Protein AF-A0A3B9CSD8-F1 (afdb_monomer)

Nearest PDB structures (foldseek):
  7o12-assembly1_E  TM=4.833E-01  e=6.332E-02  Stutzerimonas stutzeri ATCC 14405 = CCUG 16156
  5v4s-assembly1_A  TM=2.900E-01  e=2.366E+00  Leptospira licerasiae serovar Varillal str. VAR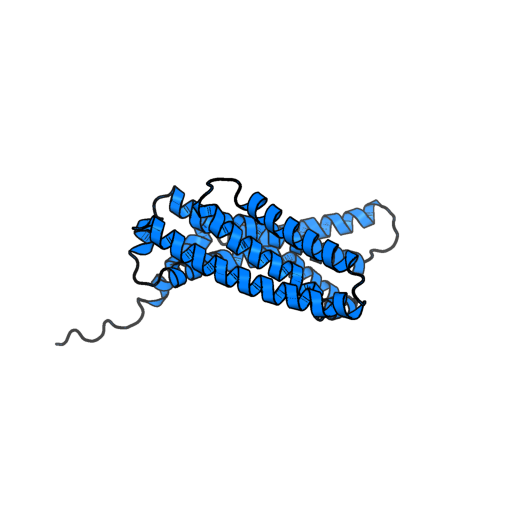 010
  5wie-assembly2_H  TM=1.651E-01  e=2.161E+00  Rattus norvegicus

Foldseek 3Di:
DDPPPPPDDPPPVVLLVLLQCLLCPLQVPDVSLVCLQPVLLCVLLVCQVVVCVVPPPDDDPLLVSLVSLLVVLVVQLLVQLLSSLLVLVLVCVVVVCLLVLVPDPDALLSSSVSSSSSCVSSSVSSNNSNVVSQVVCVVVVVNVVVVVLVVFLQNCLVVLLSLLLSLQLNLVSLVDSDDSNVVSVVVSVVVVVVLVVVCVVVPDDPCCNRPVSSVVSNVVSVVSSVVSSVSSSVSSVVVND

Mean predicted aligned error: 6.86 Å

Structure (mmCIF, N/CA/C/O backbone):
data_AF-A0A3B9CSD8-F1
#
_entry.id   AF-A0A3B9CSD8-F1
#
loop_
_atom_site.group_PDB
_atom_site.id
_atom_site.type_symbol
_atom_site.label_atom_id
_atom_site.label_alt_id
_atom_site.label_comp_id
_atom_site.label_asym_id
_atom_site.label_entity_id
_atom_site.label_seq_id
_atom_site.pdbx_PDB_ins_code
_atom_site.Cartn_x
_atom_site.Cartn_y
_atom_site.Cartn_z
_atom_site.occupancy
_atom_site.B_iso_or_equiv
_atom_site.auth_seq_id
_atom_site.auth_comp_id
_atom_site.auth_asym_id
_atom_site.auth_atom_id
_atom_site.pdbx_PDB_model_num
ATOM 1 N N . LYS A 1 1 ? 4.137 -23.556 52.987 1.00 43.62 1 LYS A N 1
ATOM 2 C CA . LYS A 1 1 ? 4.677 -23.752 51.617 1.00 43.62 1 LYS A CA 1
ATOM 3 C C . LYS A 1 1 ? 4.076 -22.671 50.729 1.00 43.62 1 LYS A C 1
ATOM 5 O O . LYS A 1 1 ? 2.864 -22.641 50.579 1.00 43.62 1 LYS A O 1
ATOM 10 N N . SER A 1 2 ? 4.898 -21.715 50.299 1.00 41.06 2 SER A N 1
ATOM 11 C CA . SER A 1 2 ? 4.481 -20.472 49.643 1.00 41.06 2 SER A CA 1
ATOM 12 C C . SER A 1 2 ? 4.008 -20.689 48.207 1.00 41.06 2 SER A C 1
ATOM 14 O O . SER A 1 2 ? 4.683 -21.358 47.430 1.00 41.06 2 SER A O 1
ATOM 16 N N . VAL A 1 3 ? 2.909 -20.027 47.849 1.00 52.50 3 VAL A N 1
ATOM 17 C CA . VAL A 1 3 ? 2.392 -19.824 46.487 1.00 52.50 3 VAL A CA 1
ATOM 18 C C . VAL A 1 3 ? 3.255 -18.774 45.760 1.00 52.50 3 VAL A C 1
ATOM 20 O O . VAL A 1 3 ? 2.798 -17.698 45.388 1.00 52.50 3 VAL A O 1
ATOM 23 N N . ARG A 1 4 ? 4.554 -19.047 45.625 1.00 50.44 4 ARG A N 1
ATOM 24 C CA . ARG A 1 4 ? 5.464 -18.330 44.722 1.00 50.44 4 ARG A CA 1
ATOM 25 C C . ARG A 1 4 ? 5.835 -19.308 43.610 1.00 50.44 4 ARG A C 1
ATOM 27 O O . ARG A 1 4 ? 6.027 -20.482 43.888 1.00 50.44 4 ARG A O 1
ATOM 34 N N . ASP A 1 5 ? 5.877 -18.801 42.382 1.00 49.34 5 ASP A N 1
ATOM 35 C CA . ASP A 1 5 ? 6.378 -19.475 41.169 1.00 49.34 5 ASP A CA 1
ATOM 36 C C . ASP A 1 5 ? 5.346 -20.141 40.239 1.00 49.34 5 ASP A C 1
ATOM 38 O O . ASP A 1 5 ? 5.599 -21.160 39.606 1.00 49.34 5 ASP A O 1
ATOM 42 N N . ARG A 1 6 ? 4.207 -19.471 40.012 1.00 46.97 6 ARG A N 1
ATOM 43 C CA . ARG A 1 6 ? 3.522 -19.511 38.699 1.00 46.97 6 ARG A CA 1
ATOM 44 C C . ARG A 1 6 ? 3.640 -18.154 38.009 1.00 46.97 6 ARG A C 1
ATOM 46 O O . ARG A 1 6 ? 2.667 -17.424 37.853 1.00 46.97 6 ARG A O 1
ATOM 53 N N . LYS A 1 7 ? 4.866 -17.781 37.645 1.00 48.91 7 LYS A N 1
ATOM 54 C CA . LYS A 1 7 ? 5.168 -16.532 36.928 1.00 48.91 7 LYS A CA 1
ATOM 55 C C . LYS A 1 7 ? 6.089 -16.772 35.733 1.00 48.91 7 LYS A C 1
ATOM 57 O O . LYS A 1 7 ? 6.982 -15.981 35.466 1.00 48.91 7 LYS A O 1
ATOM 62 N N . THR A 1 8 ? 5.877 -17.851 34.987 1.00 51.66 8 THR A N 1
ATOM 63 C CA . THR A 1 8 ? 6.624 -18.092 33.748 1.00 51.66 8 THR A CA 1
ATOM 64 C C . THR A 1 8 ? 5.712 -18.619 32.633 1.00 51.66 8 THR A C 1
ATOM 66 O O . THR A 1 8 ? 5.126 -19.693 32.709 1.00 51.66 8 THR A O 1
ATOM 69 N N . SER A 1 9 ? 5.635 -17.820 31.562 1.00 46.47 9 SER A N 1
ATOM 70 C CA . SER A 1 9 ? 5.298 -18.192 30.173 1.00 46.47 9 SER A CA 1
ATOM 71 C C . SER A 1 9 ? 3.842 -18.258 29.665 1.00 46.47 9 SER A C 1
ATOM 73 O O . SER A 1 9 ? 3.638 -18.657 28.526 1.00 46.47 9 SER A O 1
ATOM 75 N N . GLY A 1 10 ? 2.828 -17.762 30.384 1.00 42.00 10 GLY A N 1
ATOM 76 C CA . GLY A 1 10 ? 1.460 -17.663 29.821 1.00 42.00 10 GLY A CA 1
ATOM 77 C C . GLY A 1 10 ? 1.192 -16.443 28.914 1.00 42.00 10 GLY A C 1
ATOM 78 O O . GLY A 1 10 ? 0.284 -16.461 28.087 1.00 42.00 10 GLY A O 1
ATOM 79 N N . GLY A 1 11 ? 1.972 -15.365 29.054 1.00 51.25 11 GLY A N 1
ATOM 80 C CA . GLY A 1 11 ? 1.615 -14.051 28.492 1.00 51.25 11 GLY A CA 1
ATOM 81 C C . GLY A 1 11 ? 1.875 -13.870 26.993 1.00 51.25 11 GLY A C 1
ATOM 82 O O . GLY A 1 11 ? 1.187 -13.091 26.340 1.00 51.25 11 GLY A O 1
ATOM 83 N N . ARG A 1 12 ? 2.841 -14.592 26.417 1.00 52.09 12 ARG A N 1
ATOM 84 C CA . ARG A 1 12 ? 3.338 -14.295 25.061 1.00 52.09 12 ARG A CA 1
ATOM 85 C C . ARG A 1 12 ? 2.384 -14.768 23.956 1.00 52.09 12 ARG A C 1
ATOM 87 O O . ARG A 1 12 ? 2.230 -14.088 22.949 1.00 52.09 12 ARG A O 1
ATOM 94 N N . VAL A 1 13 ? 1.693 -15.888 24.183 1.00 54.47 13 VAL A N 1
ATOM 95 C CA . VAL A 1 13 ? 0.727 -16.463 23.227 1.00 54.47 13 VAL A CA 1
ATOM 96 C C . VAL A 1 13 ? -0.568 -15.642 23.184 1.00 54.47 13 VAL A C 1
ATOM 98 O O . VAL A 1 13 ? -1.116 -15.410 22.111 1.00 54.47 13 VAL A O 1
ATOM 101 N N . HIS A 1 14 ? -1.027 -15.121 24.328 1.00 59.06 14 HIS A N 1
ATOM 102 C CA . HIS A 1 14 ? -2.242 -14.297 24.387 1.00 59.06 14 HIS A CA 1
ATOM 103 C C . HIS A 1 14 ? -2.049 -12.896 23.789 1.00 59.06 14 HIS A C 1
ATOM 105 O O . HIS A 1 14 ? -2.978 -12.352 23.198 1.00 59.06 14 HIS A O 1
ATOM 111 N N . GLN A 1 15 ? -0.843 -12.323 23.866 1.00 67.19 15 GLN A N 1
ATOM 112 C CA . GLN A 1 15 ? -0.559 -10.999 23.294 1.00 67.19 15 GLN A CA 1
ATOM 113 C C . GLN A 1 15 ? -0.683 -10.952 21.764 1.00 67.19 15 GLN A C 1
ATOM 115 O O . GLN A 1 15 ? -0.997 -9.897 21.214 1.00 67.19 15 GLN A O 1
ATOM 120 N N . GLN A 1 16 ? -0.470 -12.083 21.085 1.00 80.38 16 GLN A N 1
ATOM 121 C CA . GLN A 1 16 ? -0.574 -12.200 19.627 1.00 80.38 16 GLN A CA 1
ATOM 122 C C . GLN A 1 16 ? -1.895 -12.819 19.158 1.00 80.38 16 GLN A C 1
ATOM 124 O O . GLN A 1 16 ? -2.135 -12.888 17.953 1.00 80.38 16 GLN A O 1
ATOM 129 N N . ALA A 1 17 ? -2.777 -13.225 20.078 1.00 85.50 17 ALA A N 1
ATOM 130 C CA . ALA A 1 17 ? -4.042 -13.872 19.737 1.00 85.50 17 ALA A CA 1
ATOM 131 C C . ALA A 1 17 ? -4.908 -13.000 18.812 1.00 85.50 17 ALA A C 1
ATOM 133 O O . ALA A 1 17 ? -5.503 -13.508 17.865 1.00 85.50 17 ALA A O 1
ATOM 134 N N . LEU A 1 18 ? -4.912 -11.678 19.024 1.00 87.31 18 LEU A N 1
ATOM 135 C CA . LEU A 1 18 ? -5.646 -10.733 18.178 1.00 87.31 18 LEU A CA 1
ATOM 136 C C . LEU A 1 18 ? -5.069 -10.641 16.757 1.00 87.31 18 LEU A C 1
ATOM 138 O O . LEU A 1 18 ? -5.817 -10.680 15.778 1.00 87.31 18 LEU A O 1
ATOM 142 N N . ALA A 1 19 ? -3.742 -10.569 16.632 1.00 89.44 19 ALA A N 1
ATOM 143 C CA . ALA A 1 19 ? -3.072 -10.556 15.333 1.00 89.44 19 ALA A CA 1
ATOM 144 C C . ALA A 1 19 ? -3.331 -11.868 14.577 1.00 89.44 19 ALA A C 1
ATOM 146 O O . ALA A 1 19 ? -3.672 -11.850 13.396 1.00 89.44 19 ALA A O 1
ATOM 147 N N . TRP A 1 20 ? -3.262 -13.005 15.277 1.00 89.56 20 TRP A N 1
ATOM 148 C CA . TRP A 1 20 ? -3.546 -14.319 14.704 1.00 89.56 20 TRP A CA 1
ATOM 149 C C . TRP A 1 20 ? -5.015 -14.486 14.292 1.00 89.56 20 TRP A C 1
ATOM 151 O O . TRP A 1 20 ? -5.286 -14.994 13.204 1.00 89.56 20 TRP A O 1
ATOM 161 N N . LYS A 1 21 ? -5.970 -14.007 15.108 1.00 90.81 21 LYS A N 1
ATOM 162 C CA . LYS A 1 21 ? -7.401 -13.958 14.754 1.00 90.81 21 LYS A CA 1
ATOM 163 C C . LYS A 1 21 ? -7.587 -13.193 13.449 1.00 90.81 21 LYS A C 1
ATOM 165 O O . LYS A 1 21 ? -8.189 -13.725 12.518 1.00 90.81 21 LYS A O 1
ATOM 170 N N . THR A 1 22 ? -7.037 -11.980 13.388 1.00 89.88 22 THR A N 1
ATOM 171 C CA . THR A 1 22 ? -7.136 -11.090 12.224 1.00 89.88 22 THR A CA 1
ATOM 172 C C . THR A 1 22 ? -6.538 -11.754 10.985 1.00 89.88 22 THR A C 1
ATOM 174 O O . THR A 1 22 ? -7.167 -11.781 9.929 1.00 89.88 22 THR A O 1
ATOM 177 N N . TYR A 1 23 ? -5.362 -12.366 11.123 1.00 90.75 23 TYR A N 1
ATOM 178 C CA . TYR A 1 23 ? -4.720 -13.117 10.053 1.00 90.75 23 TYR A CA 1
ATOM 179 C C . TYR A 1 23 ? -5.627 -14.243 9.530 1.00 90.75 23 TYR A C 1
ATOM 181 O O . TYR A 1 23 ? -5.948 -14.278 8.344 1.00 90.75 23 TYR A O 1
ATOM 189 N N . GLN A 1 24 ? -6.121 -15.127 10.395 1.00 91.12 24 GLN A N 1
ATOM 190 C CA . GLN A 1 24 ? -6.940 -16.261 9.958 1.00 91.12 24 GLN A CA 1
ATOM 191 C C . GLN A 1 24 ? -8.294 -15.823 9.366 1.00 91.12 24 GLN A C 1
ATOM 193 O O . GLN A 1 24 ? -8.668 -16.293 8.294 1.00 91.12 24 GLN A O 1
ATOM 198 N N . HIS A 1 25 ? -8.999 -14.882 10.004 1.00 86.94 25 HIS A N 1
ATOM 199 C CA . HIS A 1 25 ? -10.379 -14.527 9.640 1.00 86.94 25 HIS A CA 1
ATOM 200 C C . HIS A 1 25 ? -10.474 -13.478 8.527 1.00 86.94 25 HIS A C 1
ATOM 202 O O . HIS A 1 25 ? -11.345 -13.570 7.664 1.00 86.94 25 HIS A O 1
ATOM 208 N N . ILE A 1 26 ? -9.588 -12.476 8.517 1.00 87.12 26 ILE A N 1
ATOM 209 C CA . ILE A 1 26 ? -9.641 -11.405 7.510 1.00 87.12 26 ILE A CA 1
ATOM 210 C C . ILE A 1 26 ? -8.830 -11.787 6.274 1.00 87.12 26 ILE A C 1
ATOM 212 O O . ILE A 1 26 ? -9.275 -11.548 5.146 1.00 87.12 26 ILE A O 1
ATOM 216 N N . THR A 1 27 ? -7.650 -12.386 6.463 1.00 87.81 27 THR A N 1
ATOM 217 C CA . THR A 1 27 ? -6.747 -12.681 5.340 1.00 87.81 27 THR A CA 1
ATOM 218 C C . THR A 1 27 ? -6.969 -14.058 4.710 1.00 87.81 27 THR A C 1
ATOM 220 O O . THR A 1 27 ? -6.656 -14.230 3.529 1.00 87.81 27 THR A O 1
ATOM 223 N N . GLY A 1 28 ? -7.571 -14.995 5.454 1.00 86.50 28 GLY A N 1
ATOM 224 C CA . GLY A 1 28 ? -7.831 -16.373 5.024 1.00 86.50 28 GLY A CA 1
ATOM 225 C C . GLY A 1 28 ? -6.747 -17.379 5.437 1.00 86.50 28 GLY A C 1
ATOM 226 O O . GLY A 1 28 ? -6.786 -18.532 5.012 1.00 86.50 28 GLY A O 1
ATOM 227 N N . GLY A 1 29 ? -5.768 -16.970 6.247 1.00 90.62 29 GLY A N 1
ATOM 228 C CA . GLY A 1 29 ? -4.732 -17.865 6.762 1.00 90.62 29 GLY A CA 1
ATOM 229 C C . GLY A 1 29 ? -3.666 -18.266 5.735 1.00 90.62 29 GLY A C 1
ATOM 230 O O . GLY A 1 29 ? -3.447 -17.599 4.724 1.00 90.62 29 GLY A O 1
ATOM 231 N N . THR A 1 30 ? -2.970 -19.373 6.010 1.00 91.19 30 THR A N 1
ATOM 232 C CA . THR A 1 30 ? -1.752 -19.792 5.286 1.00 91.19 30 THR A CA 1
ATOM 233 C C . THR A 1 30 ? -2.000 -20.232 3.847 1.00 91.19 30 THR A C 1
ATOM 235 O O . THR A 1 30 ? -1.169 -19.961 2.984 1.00 91.19 30 THR A O 1
ATOM 238 N N . ILE A 1 31 ? -3.140 -20.866 3.560 1.00 92.00 31 ILE A N 1
ATOM 239 C CA . ILE A 1 31 ? -3.482 -21.304 2.197 1.00 92.00 31 ILE A CA 1
ATOM 240 C C . ILE A 1 31 ? -3.659 -20.083 1.290 1.00 92.00 31 ILE A C 1
ATOM 242 O O . ILE A 1 31 ? -3.035 -19.988 0.234 1.00 92.00 31 ILE A O 1
ATOM 246 N N . TRP A 1 32 ? -4.454 -19.104 1.731 1.00 90.88 32 TRP A N 1
ATOM 247 C CA . TRP A 1 32 ? -4.659 -17.861 0.989 1.00 90.88 32 TRP A CA 1
ATOM 248 C C . TRP A 1 32 ? -3.387 -17.024 0.884 1.00 90.88 32 TRP A C 1
ATOM 250 O O . TRP A 1 32 ? -3.183 -16.368 -0.137 1.00 90.88 32 TRP A O 1
ATOM 260 N N . LEU A 1 33 ? -2.519 -17.068 1.897 1.00 92.31 33 LEU A N 1
ATOM 261 C CA . LEU A 1 33 ? -1.190 -16.468 1.824 1.00 92.31 33 LEU A CA 1
ATOM 262 C C . LEU A 1 33 ? -0.373 -17.079 0.674 1.00 92.31 33 LEU A C 1
ATOM 264 O O . LEU A 1 33 ? 0.128 -16.337 -0.166 1.00 92.31 33 LEU A O 1
ATOM 268 N N . GLY A 1 34 ? -0.298 -18.412 0.592 1.00 91.94 34 GLY A N 1
ATOM 269 C CA . GLY A 1 34 ? 0.414 -19.112 -0.483 1.00 91.94 34 GLY A CA 1
ATOM 270 C C . GLY A 1 34 ? -0.136 -18.776 -1.870 1.00 91.94 34 GLY A C 1
ATOM 271 O O . GLY A 1 34 ? 0.628 -18.443 -2.773 1.00 91.94 34 GLY A O 1
ATOM 272 N N . ILE A 1 35 ? -1.465 -18.755 -2.020 1.00 93.06 35 ILE A N 1
ATOM 273 C CA . ILE A 1 35 ? -2.126 -18.361 -3.274 1.00 93.06 35 ILE A CA 1
ATOM 274 C C . ILE A 1 35 ? -1.715 -16.941 -3.690 1.00 93.06 35 ILE A C 1
ATOM 276 O O . ILE A 1 35 ? -1.381 -16.721 -4.850 1.00 93.06 35 ILE A O 1
ATOM 280 N N . ARG A 1 36 ? -1.691 -15.979 -2.759 1.00 92.31 36 ARG A N 1
ATOM 281 C CA . ARG A 1 36 ? -1.308 -14.581 -3.042 1.00 92.31 36 ARG A CA 1
ATOM 282 C C . ARG A 1 36 ? 0.169 -14.411 -3.388 1.00 92.31 36 ARG A C 1
ATOM 284 O O . ARG A 1 36 ? 0.500 -13.454 -4.075 1.00 92.31 36 ARG A O 1
ATOM 291 N N . ILE A 1 37 ? 1.036 -15.302 -2.911 1.00 94.25 37 ILE A N 1
ATOM 292 C CA . ILE A 1 37 ? 2.465 -15.284 -3.244 1.00 94.25 37 ILE A CA 1
ATOM 293 C C . ILE A 1 37 ? 2.707 -15.880 -4.632 1.00 94.25 37 ILE A C 1
ATOM 295 O O . ILE A 1 37 ? 3.554 -15.384 -5.360 1.00 94.25 37 ILE A O 1
ATOM 299 N N . VAL A 1 38 ? 1.985 -16.940 -5.003 1.00 95.31 38 VAL A N 1
ATOM 300 C CA . VAL A 1 38 ? 2.296 -17.730 -6.206 1.00 95.31 38 VAL A CA 1
ATOM 301 C C . VAL A 1 38 ? 1.476 -17.301 -7.421 1.00 95.31 38 VAL A C 1
ATOM 303 O O . VAL A 1 38 ? 2.021 -17.147 -8.510 1.00 95.31 38 VAL A O 1
ATOM 306 N N . VAL A 1 39 ? 0.167 -17.095 -7.261 1.00 95.50 39 VAL A N 1
ATOM 307 C CA . VAL A 1 39 ? -0.732 -16.861 -8.402 1.00 95.50 39 VAL A CA 1
ATOM 308 C C . VAL A 1 39 ? -0.472 -15.517 -9.091 1.00 95.50 39 VAL A C 1
ATOM 310 O O . VAL A 1 39 ? -0.353 -15.522 -10.315 1.00 95.50 39 VAL A O 1
ATOM 313 N N . PRO A 1 40 ? -0.346 -14.374 -8.384 1.00 94.50 40 PRO A N 1
ATOM 314 C CA . PRO A 1 40 ? -0.149 -13.091 -9.054 1.00 94.50 40 PRO A CA 1
ATOM 315 C C . PRO A 1 40 ? 1.130 -13.013 -9.901 1.00 94.50 40 PRO A C 1
ATOM 317 O O . PRO A 1 40 ? 1.007 -12.615 -11.061 1.00 94.50 40 PRO A O 1
ATOM 320 N N . PRO A 1 41 ? 2.315 -13.453 -9.422 1.00 94.69 41 PRO A N 1
ATOM 321 C CA . PRO A 1 41 ? 3.502 -13.487 -10.270 1.00 94.69 41 PRO A CA 1
ATOM 322 C C . PRO A 1 41 ? 3.320 -14.379 -11.495 1.00 94.69 41 PRO A C 1
ATOM 324 O O . PRO A 1 41 ? 3.660 -13.952 -12.593 1.00 94.69 41 PRO A O 1
ATOM 327 N N . LEU A 1 42 ? 2.743 -15.579 -11.339 1.00 96.19 42 LEU A N 1
ATOM 328 C CA . LEU A 1 42 ? 2.521 -16.495 -12.463 1.00 96.19 42 LEU A CA 1
ATOM 329 C C . LEU A 1 42 ? 1.608 -15.890 -13.532 1.00 96.19 42 LEU A C 1
ATOM 331 O O . LEU A 1 42 ? 1.905 -15.993 -14.718 1.00 96.19 42 LEU A O 1
ATOM 335 N N . VAL A 1 43 ? 0.514 -15.243 -13.124 1.00 96.75 43 VAL A N 1
ATOM 336 C CA . VAL A 1 43 ? -0.425 -14.612 -14.061 1.00 96.75 43 VAL A CA 1
ATOM 337 C C . VAL A 1 43 ? 0.218 -13.410 -14.751 1.00 96.75 43 VAL A C 1
ATOM 339 O O . VAL A 1 43 ? 0.128 -13.291 -15.970 1.00 96.75 43 VAL A O 1
ATOM 342 N N . ILE A 1 44 ? 0.896 -12.531 -14.007 1.00 96.06 44 ILE A N 1
ATOM 343 C CA . ILE A 1 44 ? 1.531 -11.336 -14.581 1.00 96.06 44 ILE A CA 1
ATOM 344 C C . ILE A 1 44 ? 2.660 -11.733 -15.538 1.00 96.06 44 ILE A C 1
ATOM 346 O O . ILE A 1 44 ? 2.647 -11.329 -16.696 1.00 96.06 44 ILE A O 1
ATOM 350 N N . TYR A 1 45 ? 3.603 -12.568 -15.103 1.00 94.88 45 TYR A N 1
ATOM 351 C CA . TYR A 1 45 ? 4.701 -12.995 -15.972 1.00 94.88 45 TYR A CA 1
ATOM 352 C C . TYR A 1 45 ? 4.211 -13.836 -17.148 1.00 94.88 45 TYR A C 1
ATOM 354 O O . TYR A 1 45 ? 4.657 -13.624 -18.272 1.00 94.88 45 TYR A O 1
ATOM 362 N N . GLY A 1 46 ? 3.262 -14.747 -16.921 1.00 95.25 46 GLY A N 1
ATOM 363 C CA . GLY A 1 46 ? 2.689 -15.569 -17.983 1.00 95.25 46 GLY A CA 1
ATOM 364 C C . GLY A 1 46 ? 1.997 -14.736 -19.062 1.00 95.25 46 GLY A C 1
ATOM 365 O O . GLY A 1 46 ? 2.169 -15.014 -20.246 1.00 95.25 46 GLY A O 1
ATOM 366 N N . THR A 1 47 ? 1.265 -13.687 -18.676 1.00 95.38 47 THR A N 1
ATOM 367 C CA . THR A 1 47 ? 0.600 -12.789 -19.636 1.00 95.38 47 THR A CA 1
ATOM 368 C C . THR A 1 47 ? 1.583 -11.892 -20.382 1.00 95.38 47 THR A C 1
ATOM 370 O O . THR A 1 47 ? 1.438 -11.739 -21.592 1.00 95.38 47 THR A O 1
ATOM 373 N N . LEU A 1 48 ? 2.604 -11.347 -19.712 1.00 94.12 48 LEU A N 1
ATOM 374 C CA . LEU A 1 48 ? 3.618 -10.507 -20.361 1.00 94.12 48 LEU A CA 1
ATOM 375 C C . LEU A 1 48 ? 4.484 -11.307 -21.343 1.00 94.12 48 LEU A C 1
ATOM 377 O O . LEU A 1 48 ? 4.621 -10.916 -22.500 1.00 94.12 48 LEU A O 1
ATOM 381 N N . ILE A 1 49 ? 5.015 -12.453 -20.908 1.00 92.94 49 ILE A N 1
ATOM 382 C CA . ILE A 1 49 ? 5.851 -13.323 -21.749 1.00 92.94 49 ILE A CA 1
ATOM 383 C C . ILE A 1 49 ? 5.012 -13.921 -22.881 1.00 92.94 49 ILE A C 1
ATOM 385 O O . ILE A 1 49 ? 5.417 -13.881 -24.040 1.00 92.94 49 ILE A O 1
ATOM 389 N N . GLY A 1 50 ? 3.820 -14.440 -22.569 1.00 92.69 50 GLY A N 1
ATOM 390 C CA . GLY A 1 50 ? 2.910 -14.988 -23.574 1.00 92.69 50 GLY A CA 1
ATOM 391 C C . GLY A 1 50 ? 2.504 -13.947 -24.617 1.00 92.69 50 GLY A C 1
ATOM 392 O O . GLY A 1 50 ? 2.481 -14.254 -25.804 1.00 92.69 50 GLY A O 1
ATOM 393 N N . GLY A 1 51 ? 2.257 -12.704 -24.194 1.00 92.50 51 GLY A N 1
ATOM 394 C CA . GLY A 1 51 ? 1.972 -11.589 -25.092 1.00 92.50 51 GLY A CA 1
ATOM 395 C C . GLY A 1 51 ? 3.108 -11.320 -26.078 1.00 92.50 51 GLY A C 1
ATOM 396 O O . GLY A 1 51 ? 2.841 -11.186 -27.267 1.00 92.50 51 GLY A O 1
ATOM 397 N N . GLN A 1 52 ? 4.362 -11.307 -25.617 1.00 91.81 52 GLN A N 1
ATOM 398 C CA . GLN A 1 52 ? 5.534 -11.096 -26.480 1.00 91.81 52 GLN A CA 1
ATOM 399 C C . GLN A 1 52 ? 5.761 -12.253 -27.459 1.00 91.81 52 GLN A C 1
ATOM 401 O O . GLN A 1 52 ? 6.050 -12.015 -28.627 1.00 91.81 52 GLN A O 1
ATOM 406 N N . ILE A 1 53 ? 5.560 -13.499 -27.017 1.00 90.38 53 ILE A N 1
ATOM 407 C CA . ILE A 1 53 ? 5.673 -14.677 -27.891 1.00 90.38 53 ILE A CA 1
ATOM 408 C C . ILE A 1 53 ? 4.605 -14.651 -28.993 1.00 90.38 53 ILE A C 1
ATOM 410 O O . ILE A 1 53 ? 4.893 -14.992 -30.132 1.00 90.38 53 ILE A O 1
ATOM 414 N N . LEU A 1 54 ? 3.370 -14.255 -28.668 1.00 90.69 54 LEU A N 1
ATOM 415 C CA . LEU A 1 54 ? 2.249 -14.261 -29.616 1.00 90.69 54 LEU A CA 1
ATOM 416 C C . LEU A 1 54 ? 2.269 -13.109 -30.625 1.00 90.69 54 LEU A C 1
ATOM 418 O O . LEU A 1 54 ? 1.517 -13.143 -31.595 1.00 90.69 54 LEU A O 1
ATOM 422 N N . SER A 1 55 ? 3.055 -12.068 -30.370 1.00 86.25 55 SER A N 1
ATOM 423 C CA . SER A 1 55 ? 3.040 -10.833 -31.157 1.00 86.25 55 SER A CA 1
ATOM 424 C C . SER A 1 55 ? 4.209 -10.699 -32.132 1.00 86.25 55 SER A C 1
ATOM 426 O O . SER A 1 55 ? 4.300 -9.681 -32.813 1.00 86.25 55 SER A O 1
ATOM 428 N N . ASP A 1 56 ? 5.080 -11.713 -32.224 1.00 79.75 56 ASP A N 1
ATOM 429 C CA . ASP A 1 56 ? 6.251 -11.750 -33.112 1.00 79.75 56 ASP A CA 1
ATOM 430 C C . ASP A 1 56 ? 7.149 -10.492 -33.022 1.00 79.75 56 ASP A C 1
ATOM 432 O O . ASP A 1 56 ? 7.883 -10.170 -33.957 1.00 79.75 56 ASP A O 1
ATOM 436 N N . PHE A 1 57 ? 7.150 -9.782 -31.882 1.00 73.31 57 PHE A N 1
ATOM 437 C CA . PHE A 1 57 ? 7.918 -8.539 -31.680 1.00 73.31 57 PHE A CA 1
ATOM 438 C C . PHE A 1 57 ? 9.446 -8.737 -31.578 1.00 73.31 57 PHE A C 1
ATOM 440 O O . PHE A 1 57 ? 10.173 -7.796 -31.268 1.00 73.31 57 PHE A O 1
ATOM 447 N N . GLY A 1 58 ? 9.963 -9.929 -31.880 1.00 78.94 58 GLY A N 1
ATOM 448 C CA . GLY A 1 58 ? 11.386 -10.250 -31.794 1.00 78.94 58 GLY A CA 1
ATOM 449 C C . GLY A 1 58 ? 11.781 -10.867 -30.444 1.00 78.94 58 GLY A C 1
ATOM 450 O O . GLY A 1 58 ? 10.970 -11.563 -29.829 1.00 78.94 58 GLY A O 1
ATOM 451 N N . PRO A 1 59 ? 13.048 -10.721 -30.006 1.00 84.88 59 PRO A N 1
ATOM 452 C CA . PRO A 1 59 ? 13.521 -11.328 -28.765 1.00 84.88 59 PRO A CA 1
ATOM 453 C C . PRO A 1 59 ? 12.813 -10.732 -27.540 1.00 84.88 59 PRO A C 1
ATOM 455 O O . PRO A 1 59 ? 12.446 -9.563 -27.529 1.00 84.88 59 PRO A O 1
ATOM 458 N N . ILE A 1 60 ? 12.659 -11.544 -26.490 1.00 85.31 60 ILE A N 1
ATOM 459 C CA . ILE A 1 60 ? 12.006 -11.133 -25.240 1.00 85.31 60 ILE A CA 1
ATOM 460 C C . ILE A 1 60 ? 12.774 -9.968 -24.608 1.00 85.31 60 ILE A C 1
ATOM 462 O O . ILE A 1 60 ? 13.938 -10.109 -24.221 1.00 85.31 60 ILE A O 1
ATOM 466 N N . GLU A 1 61 ? 12.095 -8.835 -24.444 1.00 88.69 61 GLU A N 1
ATOM 467 C CA . GLU A 1 61 ? 12.626 -7.665 -23.747 1.00 88.69 61 GLU A CA 1
ATOM 468 C C . GLU A 1 61 ? 12.457 -7.843 -22.231 1.00 88.69 61 GLU A C 1
ATOM 470 O O . GLU A 1 61 ? 11.474 -7.414 -21.613 1.00 88.69 61 GLU A O 1
ATOM 475 N N . TRP A 1 62 ? 13.427 -8.515 -21.604 1.00 87.88 62 TRP A N 1
ATOM 476 C CA . TRP A 1 62 ? 13.393 -8.828 -20.170 1.00 87.88 62 TRP A CA 1
ATOM 477 C C . TRP A 1 62 ? 13.308 -7.584 -19.281 1.00 87.88 62 TRP A C 1
ATOM 479 O O . TRP A 1 62 ? 12.537 -7.570 -18.322 1.00 87.88 62 TRP A O 1
ATOM 489 N N . GLN A 1 63 ? 14.015 -6.511 -19.635 1.00 87.00 63 GLN A N 1
ATOM 490 C CA . GLN A 1 63 ? 13.993 -5.251 -18.888 1.00 87.00 63 GLN A CA 1
ATOM 491 C C . GLN A 1 63 ? 12.584 -4.642 -18.834 1.00 87.00 63 GLN A C 1
ATOM 493 O O . GLN A 1 63 ? 12.047 -4.408 -17.748 1.00 87.00 63 GLN A O 1
ATOM 498 N N . ALA A 1 64 ? 11.944 -4.454 -19.994 1.00 87.69 64 ALA A N 1
ATOM 499 C CA . ALA A 1 64 ? 10.580 -3.935 -20.076 1.00 87.69 64 ALA A CA 1
ATOM 500 C C . ALA A 1 64 ? 9.588 -4.842 -19.330 1.00 87.69 64 ALA A C 1
ATOM 502 O O . ALA A 1 64 ? 8.685 -4.361 -18.636 1.00 87.69 64 ALA A O 1
ATOM 503 N N . THR A 1 65 ? 9.798 -6.158 -19.405 1.00 91.38 65 THR A N 1
ATOM 504 C CA . THR A 1 65 ? 8.993 -7.159 -18.696 1.00 91.38 65 THR A CA 1
ATOM 505 C C . THR A 1 65 ? 9.091 -6.992 -17.178 1.00 91.38 65 THR A C 1
ATOM 507 O O . THR A 1 65 ? 8.059 -6.921 -16.508 1.00 91.38 65 THR A O 1
ATOM 510 N N . HIS A 1 66 ? 10.300 -6.871 -16.620 1.00 90.69 66 HIS A N 1
ATOM 511 C CA . HIS A 1 66 ? 10.507 -6.716 -15.177 1.00 90.69 66 HIS A CA 1
ATOM 512 C C . HIS A 1 66 ? 9.990 -5.371 -14.651 1.00 90.69 66 HIS A C 1
ATOM 514 O O . HIS A 1 66 ? 9.337 -5.327 -13.604 1.00 90.69 66 HIS A O 1
ATOM 520 N N . ILE A 1 67 ? 10.201 -4.274 -15.379 1.00 89.44 67 ILE A N 1
ATOM 521 C CA . ILE A 1 67 ? 9.676 -2.958 -14.984 1.00 89.44 67 ILE A CA 1
ATOM 522 C C . ILE A 1 67 ? 8.141 -2.975 -14.993 1.00 89.44 67 ILE A C 1
ATOM 524 O O . ILE A 1 67 ? 7.500 -2.553 -14.029 1.00 89.44 67 ILE A O 1
ATOM 528 N N . THR A 1 68 ? 7.529 -3.537 -16.037 1.00 91.69 68 THR A N 1
ATOM 529 C CA . THR A 1 68 ? 6.065 -3.629 -16.140 1.00 91.69 68 THR A CA 1
ATOM 530 C C . THR A 1 68 ? 5.483 -4.531 -15.051 1.00 91.69 68 THR A C 1
ATOM 532 O O . THR A 1 68 ? 4.521 -4.154 -14.377 1.00 91.69 68 THR A O 1
ATOM 535 N N . ALA A 1 69 ? 6.088 -5.698 -14.811 1.00 93.75 69 ALA A N 1
ATOM 536 C CA . ALA A 1 69 ? 5.665 -6.613 -13.754 1.00 93.75 69 ALA A CA 1
ATOM 537 C C . ALA A 1 69 ? 5.808 -5.995 -12.353 1.00 93.75 69 ALA A C 1
ATOM 539 O O . ALA A 1 69 ? 4.963 -6.238 -11.489 1.00 93.75 69 ALA A O 1
ATOM 540 N N . PHE A 1 70 ? 6.830 -5.161 -12.129 1.00 92.31 70 PHE A N 1
ATOM 541 C CA . PHE A 1 70 ? 7.009 -4.420 -10.882 1.00 92.31 70 PHE A CA 1
ATOM 542 C C . PHE A 1 70 ? 5.838 -3.461 -10.631 1.00 92.31 70 PHE A C 1
ATOM 544 O O . PHE A 1 70 ? 5.215 -3.517 -9.570 1.00 92.31 70 PHE A O 1
ATOM 551 N N . TRP A 1 71 ? 5.472 -2.638 -11.616 1.00 92.00 71 TRP A N 1
ATOM 552 C CA . TRP A 1 71 ? 4.360 -1.694 -11.472 1.00 92.00 71 TRP A CA 1
ATOM 553 C C . TRP A 1 71 ? 2.998 -2.387 -11.354 1.00 92.00 71 TRP A C 1
ATOM 555 O O . TRP A 1 71 ? 2.202 -2.023 -10.486 1.00 92.00 71 TRP A O 1
ATOM 565 N N . LEU A 1 72 ? 2.740 -3.433 -12.149 1.00 94.31 72 LEU A N 1
ATOM 566 C CA . LEU A 1 72 ? 1.520 -4.243 -12.026 1.00 94.31 72 LEU A CA 1
ATOM 567 C C . LEU A 1 72 ? 1.433 -4.932 -10.656 1.00 94.31 72 LEU A C 1
ATOM 569 O O . LEU A 1 72 ? 0.372 -4.941 -10.028 1.00 94.31 72 LEU A O 1
ATOM 573 N N . GLY A 1 73 ? 2.558 -5.452 -10.157 1.00 94.00 73 GLY A N 1
ATOM 574 C CA . GLY A 1 73 ? 2.673 -5.982 -8.802 1.00 94.00 73 GLY A CA 1
ATOM 575 C C . GLY A 1 73 ? 2.358 -4.929 -7.738 1.00 94.00 73 GLY A C 1
ATOM 576 O O . GLY A 1 73 ? 1.636 -5.223 -6.787 1.00 94.00 73 GLY A O 1
ATOM 577 N N . GLY A 1 74 ? 2.825 -3.691 -7.923 1.00 92.38 74 GLY A N 1
ATOM 578 C CA . GLY A 1 74 ? 2.518 -2.559 -7.045 1.00 92.38 74 GLY A CA 1
ATOM 579 C C . GLY A 1 74 ? 1.036 -2.209 -7.008 1.00 92.38 74 GLY A C 1
ATOM 580 O O . GLY A 1 74 ? 0.469 -2.037 -5.929 1.00 92.38 74 GLY A O 1
ATOM 581 N N . LEU A 1 75 ? 0.366 -2.203 -8.161 1.00 92.25 75 LEU A N 1
ATOM 582 C CA . LEU A 1 75 ? -1.083 -1.998 -8.226 1.00 92.25 75 LEU A CA 1
ATOM 583 C C . LEU A 1 75 ? -1.852 -3.100 -7.485 1.00 92.25 75 LEU A C 1
ATOM 585 O O . LEU A 1 75 ? -2.772 -2.800 -6.720 1.00 92.25 75 LEU A O 1
ATOM 589 N N . LEU A 1 76 ? -1.460 -4.367 -7.655 1.00 92.31 76 LEU A N 1
ATOM 590 C CA . LEU A 1 76 ? -2.068 -5.481 -6.920 1.00 92.31 76 LEU A CA 1
ATOM 591 C C . LEU A 1 76 ? -1.805 -5.398 -5.416 1.00 92.31 76 LEU A C 1
ATOM 593 O O . LEU A 1 76 ? -2.714 -5.660 -4.623 1.00 92.31 76 LEU A O 1
ATOM 597 N N . PHE A 1 77 ? -0.595 -5.008 -5.015 1.00 93.88 77 PHE A N 1
ATOM 598 C CA . PHE A 1 77 ? -0.254 -4.749 -3.622 1.00 93.88 77 PHE A CA 1
ATOM 599 C C . PHE A 1 77 ? -1.170 -3.673 -3.028 1.00 93.88 77 PHE A C 1
ATOM 601 O O . PHE A 1 77 ? -1.817 -3.922 -2.007 1.00 93.88 77 PHE A O 1
ATOM 608 N N . PHE A 1 78 ? -1.299 -2.521 -3.695 1.00 93.00 78 PHE A N 1
ATOM 609 C CA . PHE A 1 78 ? -2.159 -1.425 -3.251 1.00 93.00 78 PHE A CA 1
ATOM 610 C C . PHE A 1 78 ? -3.622 -1.849 -3.153 1.00 93.00 78 PHE A C 1
ATOM 612 O O . PHE A 1 78 ? -4.273 -1.605 -2.133 1.00 93.00 78 PHE A O 1
ATOM 619 N N . PHE A 1 79 ? -4.138 -2.537 -4.171 1.00 91.62 79 PHE A N 1
ATOM 620 C CA . PHE A 1 79 ? -5.511 -3.031 -4.180 1.00 91.62 79 PHE A CA 1
ATOM 621 C C . PHE A 1 79 ? -5.775 -4.031 -3.046 1.00 91.62 79 PHE A C 1
ATOM 623 O O . PHE A 1 79 ? -6.789 -3.960 -2.352 1.00 91.62 79 PHE A O 1
ATOM 630 N N . ASN A 1 80 ? -4.856 -4.967 -2.818 1.00 92.81 80 ASN A N 1
ATOM 631 C CA . ASN A 1 80 ? -5.005 -5.962 -1.765 1.00 92.81 80 ASN A CA 1
ATOM 632 C C . ASN A 1 80 ? -4.946 -5.316 -0.371 1.00 92.81 80 ASN A C 1
ATOM 634 O O . ASN A 1 80 ? -5.785 -5.592 0.487 1.00 92.81 80 ASN A O 1
ATOM 638 N N . ALA A 1 81 ? -3.989 -4.422 -0.148 1.00 93.62 81 ALA A N 1
ATOM 639 C CA . ALA A 1 81 ? -3.811 -3.769 1.137 1.00 93.62 81 ALA A CA 1
ATOM 640 C C . ALA A 1 81 ? -4.948 -2.791 1.471 1.00 93.62 81 ALA A C 1
ATOM 642 O O . ALA A 1 81 ? -5.437 -2.817 2.600 1.00 93.62 81 ALA A O 1
ATOM 643 N N . THR A 1 82 ? -5.446 -2.022 0.496 1.00 92.31 82 THR A N 1
ATOM 644 C CA . THR A 1 82 ? -6.679 -1.227 0.659 1.00 92.31 82 THR A CA 1
ATOM 645 C C . THR A 1 82 ? -7.882 -2.123 0.948 1.00 92.31 82 THR A C 1
ATOM 647 O O . THR A 1 82 ? -8.607 -1.910 1.917 1.00 92.31 82 THR A O 1
ATOM 650 N N . ARG A 1 83 ? -8.100 -3.196 0.181 1.00 91.50 83 ARG A N 1
ATOM 651 C CA . ARG A 1 83 ? -9.216 -4.120 0.440 1.00 91.50 83 ARG A CA 1
ATOM 652 C C . ARG A 1 83 ? -9.177 -4.703 1.857 1.00 91.50 83 ARG A C 1
ATOM 654 O O . ARG A 1 83 ? -10.227 -4.846 2.483 1.00 91.50 83 ARG A O 1
ATOM 661 N N . LEU A 1 84 ? -7.996 -5.070 2.353 1.00 92.25 84 LEU A N 1
ATOM 662 C CA . LEU A 1 84 ? -7.828 -5.629 3.695 1.00 92.25 84 LEU A CA 1
ATOM 663 C C . LEU A 1 84 ? -8.010 -4.576 4.795 1.00 92.25 84 LEU A C 1
ATOM 665 O O . LEU A 1 84 ? -8.716 -4.846 5.765 1.00 92.25 84 LEU A O 1
ATOM 669 N N . SER A 1 85 ? -7.426 -3.383 4.643 1.00 90.94 85 SER A N 1
ATOM 670 C CA . SER A 1 85 ? -7.526 -2.313 5.645 1.00 90.94 85 SER A CA 1
ATOM 671 C C . SER A 1 85 ? -8.968 -1.848 5.840 1.00 90.94 85 SER A C 1
ATOM 673 O O . SER A 1 85 ? -9.414 -1.688 6.974 1.00 90.94 85 SER A O 1
ATOM 675 N N . GLY A 1 86 ? -9.742 -1.742 4.756 1.00 87.94 86 GLY A N 1
ATOM 676 C CA . GLY A 1 86 ? -11.156 -1.372 4.816 1.00 87.94 86 GLY A CA 1
ATOM 677 C C . GLY A 1 86 ? -12.032 -2.372 5.569 1.00 87.94 86 GLY A C 1
ATOM 678 O O . GLY A 1 86 ? -13.105 -2.002 6.027 1.00 87.94 86 GLY A O 1
ATOM 679 N N . ARG A 1 87 ? -11.592 -3.627 5.721 1.00 89.31 87 ARG A N 1
ATOM 680 C CA . ARG A 1 87 ? -12.320 -4.642 6.496 1.00 89.31 87 ARG A CA 1
ATOM 681 C C . ARG A 1 87 ? -11.953 -4.641 7.975 1.00 89.31 87 ARG A C 1
ATOM 683 O O . ARG A 1 87 ? -12.703 -5.230 8.743 1.00 89.31 87 ARG A O 1
ATOM 690 N N . LEU A 1 88 ? -10.852 -3.994 8.366 1.00 89.31 88 LEU A N 1
ATOM 691 C CA . LEU A 1 88 ? -10.258 -4.118 9.699 1.00 89.31 88 LEU A CA 1
ATOM 692 C C . LEU A 1 88 ? -11.230 -3.721 10.818 1.00 89.31 88 LEU A C 1
ATOM 694 O O . LEU A 1 88 ? -11.391 -4.478 11.767 1.00 89.31 88 LEU A O 1
ATOM 698 N N . LEU A 1 89 ? -11.903 -2.572 10.697 1.00 89.31 89 LEU A N 1
ATOM 699 C CA . LEU A 1 89 ? -12.903 -2.135 11.682 1.00 89.31 89 LEU A CA 1
ATOM 700 C C . LEU A 1 89 ? -14.319 -2.574 11.311 1.00 89.31 89 LEU A C 1
ATOM 702 O O . LEU A 1 89 ? -15.103 -2.923 12.190 1.00 89.31 89 LEU A O 1
ATOM 706 N N . THR A 1 90 ? -14.650 -2.616 10.018 1.00 88.62 90 THR A N 1
ATOM 707 C CA . THR A 1 90 ? -15.999 -2.981 9.570 1.00 88.62 90 THR A CA 1
ATOM 708 C C . THR A 1 90 ? -16.381 -4.406 9.969 1.00 88.62 90 THR A C 1
ATOM 710 O O . THR A 1 90 ? -17.541 -4.622 10.316 1.00 88.62 90 THR A O 1
ATOM 713 N N . SER A 1 91 ? -15.446 -5.369 9.974 1.00 88.25 91 SER A N 1
ATOM 714 C CA . SER A 1 91 ? -15.748 -6.730 10.442 1.00 88.25 91 SER A CA 1
ATOM 715 C C . SER A 1 91 ? -16.128 -6.736 11.921 1.00 88.25 91 SER A C 1
ATOM 717 O O . SER A 1 91 ? -17.195 -7.236 12.269 1.00 88.25 91 SER A O 1
ATOM 719 N N . GLU A 1 92 ? -15.332 -6.088 12.773 1.00 89.62 92 GLU A N 1
ATOM 720 C CA . GLU A 1 92 ? -15.581 -6.044 14.219 1.00 89.62 92 GLU A CA 1
ATOM 721 C C . GLU A 1 92 ? -16.841 -5.234 14.575 1.00 89.62 92 GLU A C 1
ATOM 723 O O . GLU A 1 92 ? -17.565 -5.576 15.511 1.00 89.62 92 GLU A O 1
ATOM 728 N N . MET A 1 93 ? -17.148 -4.179 13.812 1.00 86.88 93 MET A N 1
ATOM 729 C CA . MET A 1 93 ? -18.408 -3.441 13.951 1.00 86.88 93 MET A CA 1
ATOM 730 C C . MET A 1 93 ? -19.607 -4.298 13.533 1.00 86.88 93 MET A C 1
ATOM 732 O O . MET A 1 93 ? -20.627 -4.305 14.221 1.00 86.88 93 MET A O 1
ATOM 736 N N . SER A 1 94 ? -19.493 -5.044 12.429 1.00 86.44 94 SER A N 1
ATOM 737 C CA . SER A 1 94 ? -20.578 -5.901 11.937 1.00 86.44 94 SER A CA 1
ATOM 738 C C . SER A 1 94 ? -20.868 -7.087 12.861 1.00 86.44 94 SER A C 1
ATOM 740 O O . SER A 1 94 ? -22.029 -7.449 13.042 1.00 86.44 94 SER A O 1
ATOM 742 N N . GLU A 1 95 ? -19.831 -7.638 13.494 1.00 87.69 95 GLU A N 1
ATOM 743 C CA . GLU A 1 95 ? -19.924 -8.750 14.446 1.00 87.69 95 GLU A CA 1
ATOM 744 C C . GLU A 1 95 ? -20.243 -8.284 15.877 1.00 87.69 95 GLU A C 1
ATOM 746 O O . GLU A 1 95 ? -20.433 -9.111 16.766 1.00 87.69 95 GLU A O 1
ATOM 751 N N . LYS A 1 96 ? -20.340 -6.964 16.117 1.00 87.19 96 LYS A N 1
ATOM 752 C CA . LYS A 1 96 ? -20.536 -6.347 17.445 1.00 87.19 96 LYS A CA 1
ATOM 753 C C . LYS A 1 96 ? -19.462 -6.741 18.470 1.00 87.19 96 LYS A C 1
ATOM 755 O O . LYS A 1 96 ? -19.684 -6.672 19.678 1.00 87.19 96 LYS A O 1
ATOM 760 N N . THR A 1 97 ? -18.281 -7.122 18.001 1.00 87.56 97 THR A N 1
ATOM 761 C CA . THR A 1 97 ? -17.154 -7.552 18.835 1.00 87.56 97 THR A CA 1
ATOM 762 C C . THR A 1 97 ? -16.270 -6.385 19.264 1.00 87.56 97 THR A C 1
ATOM 764 O O . THR A 1 97 ? -15.499 -6.540 20.211 1.00 87.56 97 THR A O 1
ATOM 767 N N . LEU A 1 98 ? -16.413 -5.202 18.653 1.00 86.19 98 LEU A N 1
ATOM 768 C CA . LEU A 1 98 ? -15.585 -4.027 18.954 1.00 86.19 98 LEU A CA 1
ATOM 769 C C . LEU A 1 98 ? -15.605 -3.638 20.445 1.00 86.19 98 LEU A C 1
ATOM 771 O O . LEU A 1 98 ? -14.544 -3.442 21.032 1.00 86.19 98 LEU A O 1
ATOM 775 N N . ALA A 1 99 ? -16.783 -3.603 21.079 1.00 86.50 99 ALA A N 1
ATOM 776 C CA . ALA A 1 99 ? -16.906 -3.280 22.505 1.00 86.50 99 ALA A CA 1
ATOM 777 C C . ALA A 1 99 ? -16.204 -4.323 23.390 1.00 86.50 99 ALA A C 1
ATOM 779 O O . ALA A 1 99 ? -15.472 -3.969 24.310 1.00 86.50 99 ALA A O 1
ATOM 780 N N . SER A 1 100 ? -16.346 -5.615 23.064 1.00 87.25 100 SER A N 1
ATOM 781 C CA . SER A 1 100 ? -15.639 -6.688 23.777 1.00 87.25 100 SER A CA 1
ATOM 782 C C . SER A 1 100 ? -14.120 -6.608 23.601 1.00 87.25 100 SER A C 1
ATOM 784 O O . SER A 1 100 ? -13.374 -6.930 24.523 1.00 87.25 100 SER A O 1
ATOM 786 N N . LEU A 1 101 ? -13.658 -6.120 22.442 1.00 85.88 101 LEU A N 1
ATOM 787 C CA . LEU A 1 101 ? -12.241 -5.932 22.153 1.00 85.88 101 LEU A CA 1
ATOM 788 C C . LEU A 1 101 ? -11.612 -4.865 23.058 1.00 85.88 101 LEU A C 1
ATOM 790 O O . LEU A 1 101 ? -10.458 -4.992 23.452 1.00 85.88 101 LEU A O 1
ATOM 794 N N . MET A 1 102 ? -12.378 -3.829 23.396 1.00 84.94 102 MET A N 1
ATOM 795 C CA . MET A 1 102 ? -11.922 -2.708 24.225 1.00 84.94 102 MET A CA 1
ATOM 796 C C . MET A 1 102 ? -11.918 -3.017 25.721 1.00 84.94 102 MET A C 1
ATOM 798 O O . MET A 1 102 ? -11.292 -2.297 26.491 1.00 84.94 102 MET A O 1
ATOM 802 N N . LEU A 1 103 ? -12.564 -4.109 26.138 1.00 86.75 103 LEU A N 1
ATOM 803 C CA . LEU A 1 103 ? -12.447 -4.622 27.504 1.00 86.75 103 LEU A CA 1
ATOM 804 C C . LEU A 1 103 ? -11.102 -5.320 27.753 1.00 86.75 103 LEU A C 1
ATOM 806 O O . LEU A 1 103 ? -10.761 -5.596 28.905 1.00 86.75 103 LEU A O 1
ATOM 810 N N . LEU A 1 104 ? -10.339 -5.641 26.699 1.00 85.12 104 LEU A N 1
ATOM 811 C CA . LEU A 1 104 ? -9.018 -6.233 26.871 1.00 85.12 104 LEU A CA 1
ATOM 812 C C . LEU A 1 104 ? -8.047 -5.229 27.510 1.00 85.12 104 LEU A C 1
ATOM 814 O O . LEU A 1 104 ? -8.048 -4.050 27.159 1.00 85.12 104 LEU A O 1
ATOM 818 N N . PRO A 1 105 ? -7.157 -5.698 28.404 1.00 82.19 105 PRO A N 1
ATOM 819 C CA . PRO A 1 105 ? -6.149 -4.845 29.012 1.00 82.19 105 PRO A CA 1
ATOM 820 C C . PRO A 1 105 ? -5.180 -4.340 27.936 1.00 82.19 105 PRO A C 1
ATOM 822 O O . PRO A 1 105 ? -4.425 -5.117 27.347 1.00 82.19 105 PRO A O 1
ATOM 825 N N . GLY A 1 106 ? -5.207 -3.035 27.677 1.00 82.56 106 GLY A N 1
ATOM 826 C CA . GLY A 1 106 ? -4.348 -2.383 26.696 1.00 82.56 106 GLY A CA 1
ATOM 827 C C . GLY A 1 106 ? -4.885 -1.016 26.289 1.00 82.56 106 GLY A C 1
ATOM 828 O O . GLY A 1 106 ? -6.023 -0.663 26.579 1.00 82.56 106 GLY A O 1
ATOM 829 N N . SER A 1 107 ? -4.048 -0.235 25.613 1.00 88.25 107 SER A N 1
ATOM 830 C CA . SER A 1 107 ? -4.487 1.028 25.017 1.00 88.25 107 SER A CA 1
ATOM 831 C C . SER A 1 107 ? -5.140 0.780 23.648 1.00 88.25 107 SER A C 1
ATOM 833 O O . SER A 1 107 ? -4.695 -0.088 22.895 1.00 88.25 107 SER A O 1
ATOM 835 N N . THR A 1 108 ? -6.158 1.566 23.280 1.00 88.31 108 THR A N 1
ATOM 836 C CA . THR A 1 108 ? -6.782 1.555 21.941 1.00 88.31 108 THR A CA 1
ATOM 837 C C . THR A 1 108 ? -5.765 1.527 20.784 1.00 88.31 108 THR A C 1
ATOM 839 O O . THR A 1 108 ? -5.907 0.681 19.897 1.00 88.31 108 THR A O 1
ATOM 842 N N . PRO A 1 109 ? -4.706 2.372 20.758 1.00 89.25 109 PRO A N 1
ATOM 843 C CA . PRO A 1 109 ? -3.706 2.315 19.688 1.00 89.25 109 PRO A CA 1
ATOM 844 C C . PRO A 1 109 ? -2.942 0.987 19.635 1.00 89.25 109 PRO A C 1
ATOM 846 O O . PRO A 1 109 ? -2.620 0.520 18.546 1.00 89.25 109 PRO A O 1
ATOM 849 N N . GLU A 1 110 ? -2.677 0.350 20.777 1.00 90.12 110 GLU A N 1
ATOM 850 C CA . GLU A 1 110 ? -2.003 -0.951 20.818 1.00 90.12 110 GLU A CA 1
ATOM 851 C C . GLU A 1 110 ? -2.885 -2.063 20.230 1.00 90.12 110 GLU A C 1
ATOM 853 O O . GLU A 1 110 ? -2.391 -2.928 19.505 1.00 90.12 110 GLU A O 1
ATOM 858 N N . LEU A 1 111 ? -4.196 -2.029 20.494 1.00 89.56 111 LEU A N 1
ATOM 859 C CA . LEU A 1 111 ? -5.157 -2.969 19.907 1.00 89.56 111 LEU A CA 1
ATOM 860 C C . LEU A 1 111 ? -5.234 -2.810 18.385 1.00 89.56 111 LEU A C 1
ATOM 862 O O . LEU A 1 111 ? -5.104 -3.797 17.659 1.00 89.56 111 LEU A O 1
ATOM 866 N N . LEU A 1 112 ? -5.366 -1.571 17.900 1.00 90.38 112 LEU A N 1
ATOM 867 C CA . LEU A 1 112 ? -5.386 -1.274 16.464 1.00 90.38 112 LEU A CA 1
ATOM 868 C C . LEU A 1 112 ? -4.091 -1.713 15.776 1.00 90.38 112 LEU A C 1
ATOM 870 O O . LEU A 1 112 ? -4.133 -2.314 14.702 1.00 90.38 112 LEU A O 1
ATOM 874 N N . LEU A 1 113 ? -2.941 -1.482 16.414 1.00 91.50 113 LEU A N 1
ATOM 875 C CA . LEU A 1 113 ? -1.649 -1.928 15.904 1.00 91.50 113 LEU A CA 1
ATOM 876 C C . LEU A 1 113 ? -1.574 -3.458 15.823 1.00 91.50 113 LEU A C 1
ATOM 878 O O . LEU A 1 113 ? -1.135 -3.990 14.808 1.00 91.50 113 LEU A O 1
ATOM 882 N N . LYS A 1 114 ? -2.056 -4.188 16.836 1.00 91.00 114 LYS A N 1
ATOM 883 C CA . LYS A 1 114 ? -2.115 -5.663 16.804 1.00 91.00 114 LYS A CA 1
ATOM 884 C C . LYS A 1 114 ? -3.005 -6.187 15.675 1.00 91.00 114 LYS A C 1
ATOM 886 O O . LYS A 1 114 ? -2.641 -7.173 15.036 1.00 91.00 114 LYS A O 1
ATOM 891 N N . MET A 1 115 ? -4.134 -5.534 15.400 1.00 90.94 115 MET A N 1
ATOM 892 C CA . MET A 1 115 ? -4.978 -5.877 14.249 1.00 90.94 115 MET A CA 1
ATOM 893 C C . MET A 1 115 ? -4.243 -5.611 12.931 1.00 90.94 115 MET A C 1
ATOM 895 O O . MET A 1 115 ? -4.184 -6.488 12.073 1.00 90.94 115 MET A O 1
ATOM 899 N N . ALA A 1 116 ? -3.609 -4.444 12.788 1.00 91.44 116 ALA A N 1
ATOM 900 C CA . ALA A 1 116 ? -2.842 -4.102 11.592 1.00 91.44 116 ALA A CA 1
ATOM 901 C C . ALA A 1 116 ? -1.685 -5.089 11.340 1.00 91.44 116 ALA A C 1
ATOM 903 O O . ALA A 1 116 ? -1.492 -5.540 10.210 1.00 91.44 116 ALA A O 1
ATOM 904 N N . LEU A 1 117 ? -0.972 -5.508 12.392 1.00 91.62 117 LEU A N 1
ATOM 905 C CA . LEU A 1 117 ? 0.079 -6.528 12.305 1.00 91.62 117 LEU A CA 1
ATOM 906 C C . LEU A 1 117 ? -0.445 -7.877 11.796 1.00 91.62 117 LEU A C 1
ATOM 908 O O . LEU A 1 117 ? 0.265 -8.568 11.070 1.00 91.62 117 LEU A O 1
ATOM 912 N N . GLY A 1 118 ? -1.686 -8.243 12.123 1.00 89.94 118 GLY A N 1
ATOM 913 C CA . GLY A 1 118 ? -2.320 -9.457 11.603 1.00 89.94 118 GLY A CA 1
ATOM 914 C C . GLY A 1 118 ? -2.578 -9.426 10.091 1.00 89.94 118 GLY A C 1
ATOM 915 O O . GLY A 1 118 ? -2.636 -10.478 9.457 1.00 89.94 118 GLY A O 1
ATOM 916 N N . LEU A 1 119 ? -2.694 -8.236 9.491 1.00 91.75 119 LEU A N 1
ATOM 917 C CA . LEU A 1 119 ? -2.845 -8.073 8.040 1.00 91.75 119 LEU A CA 1
ATOM 918 C C . LEU A 1 119 ? -1.508 -8.093 7.293 1.00 91.75 119 LEU A C 1
ATOM 920 O O . LEU A 1 119 ? -1.482 -8.406 6.101 1.00 91.75 119 LEU A O 1
ATOM 924 N N . LEU A 1 120 ? -0.409 -7.772 7.981 1.00 91.56 120 LEU A N 1
ATOM 925 C CA . LEU A 1 120 ? 0.904 -7.551 7.380 1.00 91.56 120 LEU A CA 1
ATOM 926 C C . LEU A 1 120 ? 1.382 -8.720 6.502 1.00 91.56 120 LEU A C 1
ATOM 928 O O . LEU A 1 120 ? 1.770 -8.447 5.367 1.00 91.56 120 LEU A O 1
ATOM 932 N N . PRO A 1 121 ? 1.281 -10.005 6.909 1.00 91.50 121 PRO A N 1
ATOM 933 C CA . PRO A 1 121 ? 1.692 -11.115 6.047 1.00 91.50 121 PRO A CA 1
ATOM 934 C C . PRO A 1 121 ? 0.950 -11.130 4.707 1.00 91.50 121 PRO A C 1
ATOM 936 O O . PRO A 1 121 ? 1.550 -11.332 3.656 1.00 91.50 121 PRO A O 1
ATOM 939 N N . ALA A 1 122 ? -0.356 -10.864 4.723 1.00 89.69 122 ALA A N 1
ATOM 940 C CA . ALA A 1 122 ? -1.187 -10.895 3.525 1.00 89.69 122 ALA A CA 1
ATOM 941 C C . ALA A 1 122 ? -0.995 -9.671 2.621 1.00 89.69 122 ALA A C 1
ATOM 943 O O . ALA A 1 122 ? -1.209 -9.770 1.410 1.00 89.69 122 ALA A O 1
ATOM 944 N N . ILE A 1 123 ? -0.601 -8.536 3.202 1.00 90.19 123 ILE A N 1
ATOM 945 C CA . ILE A 1 123 ? -0.181 -7.336 2.476 1.00 90.19 123 ILE A CA 1
ATOM 946 C C . ILE A 1 123 ? 1.166 -7.599 1.793 1.00 90.19 123 ILE A C 1
ATOM 948 O O . ILE A 1 123 ? 1.262 -7.452 0.578 1.00 90.19 123 ILE A O 1
ATOM 952 N N . VAL A 1 124 ? 2.162 -8.091 2.539 1.00 89.06 124 VAL A N 1
ATOM 953 C CA . VAL A 1 124 ? 3.491 -8.453 2.013 1.00 89.06 124 VAL A CA 1
ATOM 954 C C . VAL A 1 124 ? 3.381 -9.496 0.902 1.00 89.06 124 VAL A C 1
ATOM 956 O O . VAL A 1 124 ? 4.009 -9.346 -0.141 1.00 89.06 124 VAL A O 1
ATOM 959 N N . ALA A 1 125 ? 2.513 -10.499 1.059 1.00 90.38 125 ALA A N 1
ATOM 960 C CA . ALA A 1 125 ? 2.242 -11.475 0.007 1.00 90.38 125 ALA A CA 1
ATOM 961 C C . ALA A 1 125 ? 1.728 -10.837 -1.292 1.00 90.38 125 ALA A C 1
ATOM 963 O O . ALA A 1 125 ? 2.076 -11.306 -2.370 1.00 90.38 125 ALA A O 1
ATOM 964 N N . GLY A 1 126 ? 0.954 -9.748 -1.216 1.00 86.38 126 GLY A N 1
ATOM 965 C CA . GLY A 1 126 ? 0.542 -8.985 -2.400 1.00 86.38 126 GLY A CA 1
ATOM 966 C C . GLY A 1 126 ? 1.706 -8.290 -3.113 1.00 86.38 126 GLY A C 1
ATOM 967 O O . GLY A 1 126 ? 1.643 -8.088 -4.319 1.00 86.38 126 GLY A O 1
ATOM 968 N N . GLY A 1 127 ? 2.778 -7.976 -2.384 1.00 90.44 127 GLY A N 1
ATOM 969 C CA . GLY A 1 127 ? 4.002 -7.362 -2.905 1.00 90.44 127 GLY A CA 1
ATOM 970 C C . GLY A 1 127 ? 5.019 -8.376 -3.426 1.00 90.44 127 GLY A C 1
ATOM 971 O O . GLY A 1 127 ? 6.064 -7.981 -3.936 1.00 90.44 127 GLY A O 1
ATOM 972 N N . SER A 1 128 ? 4.720 -9.677 -3.342 1.00 93.94 128 SER A N 1
ATOM 973 C CA . SER A 1 128 ? 5.596 -10.757 -3.815 1.00 93.94 128 SER A CA 1
ATOM 974 C C . SER A 1 128 ? 6.018 -10.574 -5.272 1.00 93.94 128 SER A C 1
ATOM 976 O O . SER A 1 128 ? 7.191 -10.733 -5.589 1.00 93.94 128 SER A O 1
ATOM 978 N N . THR A 1 129 ? 5.094 -10.160 -6.144 1.00 93.88 129 THR A N 1
ATOM 979 C CA . THR A 1 129 ? 5.396 -9.907 -7.561 1.00 93.88 129 THR A CA 1
ATOM 980 C C . THR A 1 129 ? 6.419 -8.789 -7.725 1.00 93.88 129 THR A C 1
ATOM 982 O O . THR A 1 129 ? 7.341 -8.938 -8.518 1.00 93.88 129 THR A O 1
ATOM 985 N N . MET A 1 130 ? 6.308 -7.705 -6.947 1.00 92.06 130 MET A N 1
ATOM 986 C CA . MET A 1 130 ? 7.302 -6.627 -6.973 1.00 92.06 130 MET A CA 1
ATOM 987 C C . MET A 1 130 ? 8.669 -7.144 -6.539 1.00 92.06 130 MET A C 1
ATOM 989 O O . MET A 1 130 ? 9.646 -6.911 -7.237 1.00 92.06 130 MET A O 1
ATOM 993 N N . MET A 1 131 ? 8.722 -7.895 -5.432 1.00 92.00 131 MET A N 1
ATOM 994 C CA . MET A 1 131 ? 9.971 -8.456 -4.905 1.00 92.00 131 MET A CA 1
ATOM 995 C C . MET A 1 131 ? 10.639 -9.405 -5.902 1.00 92.00 131 MET A C 1
ATOM 997 O O . MET A 1 131 ? 11.841 -9.302 -6.132 1.00 92.00 131 MET A O 1
ATOM 1001 N N . ILE A 1 132 ? 9.861 -10.302 -6.516 1.00 92.94 132 ILE A N 1
ATOM 1002 C CA . ILE A 1 132 ? 10.344 -11.213 -7.559 1.00 92.94 132 ILE A CA 1
ATOM 1003 C C . ILE A 1 132 ? 10.855 -10.403 -8.750 1.00 92.94 132 ILE A C 1
ATOM 1005 O O . ILE A 1 132 ? 11.943 -10.677 -9.239 1.00 92.94 132 ILE A O 1
ATOM 1009 N N . SER A 1 133 ? 10.123 -9.371 -9.175 1.00 91.38 133 SER A N 1
ATOM 1010 C CA . SER A 1 133 ? 10.536 -8.530 -10.299 1.00 91.38 133 SER A CA 1
ATOM 1011 C C . SER A 1 133 ? 11.842 -7.790 -10.046 1.00 91.38 133 SER A C 1
ATOM 1013 O O . SER A 1 133 ? 12.726 -7.788 -10.899 1.00 91.38 133 SER A O 1
ATOM 1015 N N . THR A 1 134 ? 11.998 -7.215 -8.854 1.00 89.31 134 THR A N 1
ATOM 1016 C CA . THR A 1 134 ? 13.247 -6.575 -8.444 1.00 89.31 134 THR A CA 1
ATOM 1017 C C . THR A 1 134 ? 14.393 -7.584 -8.434 1.00 89.31 134 THR A C 1
ATOM 1019 O O . THR A 1 134 ? 15.442 -7.310 -9.007 1.00 89.31 134 THR A O 1
ATOM 1022 N N . PHE A 1 135 ? 14.190 -8.774 -7.859 1.00 90.50 135 PHE A N 1
ATOM 1023 C CA . PHE A 1 135 ? 15.217 -9.817 -7.821 1.00 90.50 135 PHE A CA 1
ATOM 1024 C C . PHE A 1 135 ? 15.614 -10.304 -9.225 1.00 90.50 135 PHE A C 1
ATOM 1026 O O . PHE A 1 135 ? 16.801 -10.422 -9.522 1.00 90.50 135 PHE A O 1
ATOM 1033 N N . CYS A 1 136 ? 14.646 -10.535 -10.114 1.00 89.56 136 CYS A N 1
ATOM 1034 C CA . CYS A 1 136 ? 14.914 -10.945 -11.492 1.00 89.56 136 CYS A CA 1
ATOM 1035 C C . CYS A 1 136 ? 15.627 -9.851 -12.301 1.00 89.56 136 CYS A C 1
ATOM 1037 O O . CYS A 1 136 ? 16.552 -10.162 -13.048 1.00 89.56 136 CYS A O 1
ATOM 1039 N N . SER A 1 137 ? 15.266 -8.580 -12.106 1.00 87.12 137 SER A N 1
ATOM 1040 C CA . SER A 1 137 ? 15.961 -7.453 -12.743 1.00 87.12 137 SER A CA 1
ATOM 1041 C C . SER A 1 137 ? 17.402 -7.305 -12.253 1.00 87.12 137 SER A C 1
ATOM 1043 O O . SER A 1 137 ? 18.283 -6.922 -13.013 1.00 87.12 137 SER A O 1
ATOM 1045 N N . MET A 1 138 ? 17.674 -7.629 -10.984 1.00 85.69 138 MET A N 1
ATOM 1046 C CA . MET A 1 138 ? 19.047 -7.659 -10.471 1.00 85.69 138 MET A CA 1
ATOM 1047 C C . MET A 1 138 ? 19.873 -8.797 -11.081 1.00 85.69 138 MET A C 1
A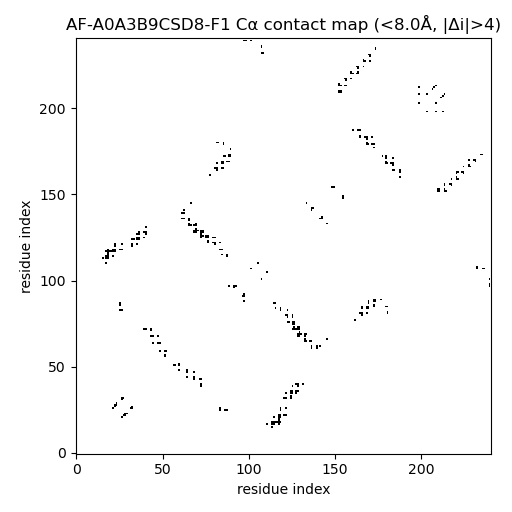TOM 1049 O O . MET A 1 138 ? 21.078 -8.646 -11.241 1.00 85.69 138 MET A O 1
ATOM 1053 N N . ALA A 1 139 ? 19.238 -9.918 -11.427 1.00 86.31 139 ALA A N 1
ATOM 1054 C CA . ALA A 1 139 ? 19.906 -11.078 -12.015 1.00 86.31 139 ALA A CA 1
ATOM 1055 C C . ALA A 1 139 ? 20.186 -10.946 -13.525 1.00 86.31 139 ALA A C 1
ATOM 1057 O O . ALA A 1 139 ? 20.969 -11.725 -14.059 1.00 86.31 139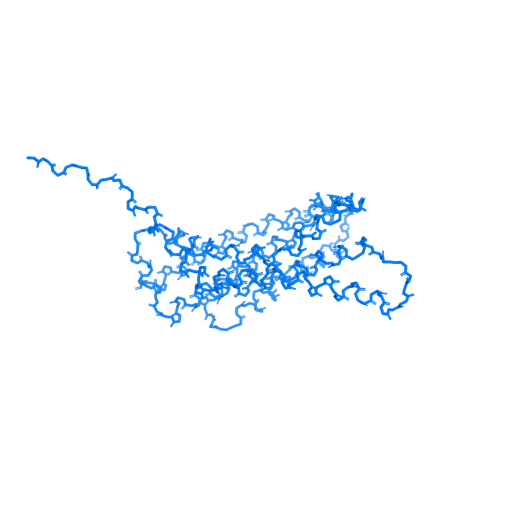 ALA A O 1
ATOM 1058 N N . THR A 1 140 ? 19.541 -10.001 -14.213 1.00 81.19 140 THR A N 1
ATOM 1059 C CA . THR A 1 140 ? 19.595 -9.832 -15.679 1.00 81.19 140 THR A CA 1
ATOM 1060 C C . THR A 1 140 ? 20.409 -8.606 -16.118 1.00 81.19 140 THR A C 1
ATOM 1062 O O . THR A 1 140 ? 20.254 -8.134 -17.239 1.00 81.19 140 THR A O 1
ATOM 1065 N N . ASP A 1 141 ? 21.276 -8.082 -15.241 1.00 70.62 141 ASP A N 1
ATOM 1066 C CA . ASP A 1 141 ? 22.095 -6.867 -15.425 1.00 70.62 141 ASP A CA 1
ATOM 1067 C C . ASP A 1 141 ? 21.312 -5.560 -15.691 1.00 70.62 141 ASP A C 1
ATOM 1069 O O . ASP A 1 141 ? 21.905 -4.484 -15.759 1.00 70.62 141 ASP A O 1
ATOM 1073 N N . SER A 1 142 ? 19.975 -5.586 -15.686 1.00 63.75 142 SER A N 1
ATOM 1074 C CA . SER A 1 142 ? 19.094 -4.405 -15.728 1.00 63.75 142 SER A CA 1
ATOM 1075 C C . SER A 1 142 ? 18.908 -3.745 -14.349 1.00 63.75 142 SER A C 1
ATOM 1077 O O . SER A 1 142 ? 17.842 -3.226 -14.014 1.00 63.75 142 SER A O 1
ATOM 1079 N N . SER A 1 143 ? 19.929 -3.806 -13.491 1.00 65.50 143 SER A N 1
ATOM 1080 C CA . SER A 1 143 ? 19.842 -3.414 -12.076 1.00 65.50 143 SER A CA 1
ATOM 1081 C C . SER A 1 143 ? 19.958 -1.903 -11.838 1.00 65.50 143 SER A C 1
ATOM 1083 O O . SER A 1 143 ? 19.371 -1.390 -10.884 1.00 65.50 143 SER A O 1
ATOM 1085 N N . PHE A 1 144 ? 20.681 -1.190 -12.707 1.00 69.25 144 PHE A N 1
ATOM 1086 C CA . PHE A 1 144 ? 21.030 0.218 -12.496 1.00 69.25 144 PHE A CA 1
ATOM 1087 C C . PHE A 1 144 ? 19.815 1.155 -12.514 1.00 69.25 144 PHE A C 1
ATOM 1089 O O . PHE A 1 144 ? 19.707 2.005 -11.635 1.00 69.25 144 PHE A O 1
ATOM 1096 N N . GLU A 1 145 ? 18.858 0.958 -13.424 1.00 72.50 145 GLU A N 1
ATOM 1097 C CA . GLU A 1 145 ? 17.686 1.842 -13.543 1.00 72.50 145 GLU A CA 1
ATOM 1098 C C . GLU A 1 145 ? 16.707 1.707 -12.369 1.00 72.50 145 GLU A C 1
ATOM 1100 O O . GLU A 1 145 ? 16.196 2.704 -11.861 1.00 72.50 145 GLU A O 1
ATOM 1105 N N . LEU A 1 146 ? 16.455 0.482 -11.889 1.00 71.31 146 LEU A N 1
ATOM 1106 C CA . LEU A 1 146 ? 15.605 0.286 -10.709 1.00 71.31 146 LEU A CA 1
ATOM 1107 C C . LEU A 1 146 ? 16.255 0.861 -9.451 1.00 71.31 146 LEU A C 1
ATOM 1109 O O . LEU A 1 146 ? 15.554 1.389 -8.591 1.00 71.31 146 LEU A O 1
ATOM 1113 N N . LEU A 1 147 ? 17.581 0.763 -9.330 1.00 77.75 147 LEU A N 1
ATOM 1114 C CA . LEU A 1 147 ? 18.296 1.326 -8.192 1.00 77.75 147 LEU A CA 1
ATOM 1115 C C . LEU A 1 147 ? 18.290 2.859 -8.224 1.00 77.75 147 LEU A C 1
ATOM 1117 O O . LEU A 1 147 ? 18.079 3.481 -7.185 1.00 77.75 147 LEU A O 1
ATOM 1121 N N . GLU A 1 148 ? 18.473 3.460 -9.401 1.00 82.94 148 GLU A N 1
ATOM 1122 C CA . GLU A 1 148 ? 18.367 4.909 -9.587 1.00 82.94 148 GLU A CA 1
ATOM 1123 C C . GLU A 1 148 ? 16.963 5.405 -9.223 1.00 82.94 148 GLU A C 1
ATOM 1125 O O . GLU A 1 148 ? 16.823 6.328 -8.420 1.00 82.94 148 GLU A O 1
ATOM 1130 N N . LEU A 1 149 ? 15.925 4.705 -9.691 1.00 81.19 149 LEU A N 1
ATOM 1131 C CA . LEU A 1 149 ? 14.535 5.001 -9.350 1.00 81.19 149 LEU A CA 1
ATOM 1132 C C . LEU A 1 149 ? 14.280 4.952 -7.832 1.00 81.19 149 LEU A C 1
ATOM 1134 O O . LEU A 1 149 ? 13.566 5.799 -7.303 1.00 81.19 149 LEU A O 1
ATOM 1138 N N . LEU A 1 150 ? 14.875 3.994 -7.110 1.00 82.62 150 LEU A N 1
ATOM 1139 C CA . LEU A 1 150 ? 14.733 3.881 -5.651 1.00 82.62 150 LEU A CA 1
ATOM 1140 C C . LEU A 1 150 ? 15.379 5.043 -4.881 1.00 82.62 150 LEU A C 1
ATOM 1142 O O . LEU A 1 150 ? 15.030 5.270 -3.722 1.00 82.62 150 LEU A O 1
ATOM 1146 N N . ILE A 1 151 ? 16.326 5.765 -5.477 1.00 87.81 151 ILE A N 1
ATOM 1147 C CA . ILE A 1 151 ? 16.981 6.917 -4.843 1.00 87.81 151 ILE A CA 1
ATOM 1148 C C . ILE A 1 151 ? 16.154 8.192 -5.054 1.00 87.81 151 ILE A C 1
ATOM 1150 O O . ILE A 1 151 ? 16.202 9.105 -4.226 1.00 87.81 151 ILE A O 1
ATOM 1154 N N . GLU A 1 152 ? 15.358 8.260 -6.122 1.00 88.38 152 GLU A N 1
ATOM 1155 C CA . GLU A 1 152 ? 14.584 9.453 -6.437 1.00 88.38 152 GLU A CA 1
ATOM 1156 C C . GLU A 1 152 ? 13.469 9.718 -5.403 1.00 88.38 152 GLU A C 1
ATOM 1158 O O . GLU A 1 152 ? 12.614 8.862 -5.164 1.00 88.38 152 GLU A O 1
ATOM 1163 N N . PRO A 1 153 ? 13.379 10.932 -4.821 1.00 89.88 153 PRO A N 1
ATOM 1164 C CA . PRO A 1 153 ? 12.324 11.272 -3.862 1.00 89.88 153 PRO A CA 1
ATOM 1165 C C . PRO A 1 153 ? 10.907 11.074 -4.415 1.00 89.88 153 PRO A C 1
ATOM 1167 O O . PRO A 1 153 ? 9.995 10.691 -3.679 1.00 89.88 153 PRO A O 1
ATOM 1170 N N . ALA A 1 154 ? 10.725 11.307 -5.719 1.00 88.88 154 ALA A N 1
ATOM 1171 C CA . ALA A 1 154 ? 9.456 11.134 -6.418 1.00 88.88 154 ALA A CA 1
ATOM 1172 C C . ALA A 1 154 ? 8.928 9.692 -6.338 1.00 88.88 154 ALA A C 1
ATOM 1174 O O . ALA A 1 154 ? 7.715 9.496 -6.241 1.00 88.88 154 ALA A O 1
ATOM 1175 N N . PHE A 1 155 ? 9.815 8.692 -6.284 1.00 90.19 155 PHE A N 1
ATOM 1176 C CA . PHE A 1 155 ? 9.433 7.288 -6.148 1.00 90.19 155 PHE A CA 1
ATOM 1177 C C . PHE A 1 155 ? 8.664 7.010 -4.851 1.00 90.19 155 PHE A C 1
ATOM 1179 O O . PHE A 1 155 ? 7.751 6.185 -4.832 1.00 90.19 155 PHE A O 1
ATOM 1186 N N . TYR A 1 156 ? 8.977 7.725 -3.767 1.00 93.56 156 TYR A N 1
ATOM 1187 C CA . TYR A 1 156 ? 8.337 7.540 -2.461 1.00 93.56 156 TYR A CA 1
ATOM 1188 C C . TYR A 1 156 ? 6.973 8.233 -2.342 1.00 93.56 156 TYR A C 1
ATOM 1190 O O . TYR A 1 156 ? 6.188 7.903 -1.449 1.00 93.56 156 TYR A O 1
ATOM 1198 N N . VAL A 1 157 ? 6.655 9.171 -3.237 1.00 93.12 157 VAL A N 1
ATOM 1199 C CA . VAL A 1 157 ? 5.415 9.961 -3.180 1.00 93.12 157 VAL A CA 1
ATOM 1200 C C . VAL A 1 157 ? 4.158 9.084 -3.318 1.00 93.12 157 VAL A C 1
ATOM 1202 O O . VAL A 1 157 ? 3.272 9.217 -2.468 1.00 93.12 157 VAL A O 1
ATOM 1205 N N . PRO A 1 158 ? 4.056 8.143 -4.284 1.00 91.62 158 PRO A N 1
ATOM 1206 C CA . PRO A 1 158 ? 2.935 7.202 -4.351 1.00 91.62 158 PRO A CA 1
ATOM 1207 C C . PRO A 1 158 ? 2.776 6.345 -3.090 1.00 91.62 158 PRO A C 1
ATOM 1209 O O . PRO A 1 158 ? 1.652 6.082 -2.668 1.00 91.62 158 PRO A O 1
ATOM 1212 N N . TRP A 1 159 ? 3.876 5.940 -2.450 1.00 92.75 159 TRP A N 1
ATOM 1213 C CA . TRP A 1 159 ? 3.835 5.157 -1.209 1.00 92.75 159 TRP A CA 1
ATOM 1214 C C . TRP A 1 159 ? 3.303 5.967 -0.029 1.00 92.75 159 TRP A C 1
ATOM 1216 O O . TRP A 1 159 ? 2.513 5.460 0.769 1.00 92.75 159 TRP A O 1
ATOM 1226 N N . ALA A 1 160 ? 3.687 7.239 0.064 1.00 94.75 160 ALA A N 1
ATOM 1227 C CA . ALA A 1 160 ? 3.151 8.146 1.068 1.00 94.75 160 ALA A CA 1
ATOM 1228 C C . ALA A 1 160 ? 1.661 8.437 0.827 1.00 94.75 160 ALA A C 1
ATOM 1230 O O . ALA A 1 160 ? 0.866 8.341 1.761 1.00 94.75 160 ALA A O 1
ATOM 1231 N N . ALA A 1 161 ? 1.261 8.679 -0.427 1.00 94.44 161 ALA A N 1
ATOM 1232 C CA . ALA A 1 161 ? -0.145 8.820 -0.811 1.00 94.44 161 ALA A CA 1
ATOM 1233 C C . ALA A 1 161 ? -0.949 7.568 -0.443 1.00 94.44 161 ALA A C 1
ATOM 1235 O O . ALA A 1 161 ? -2.037 7.650 0.124 1.00 94.44 161 ALA A O 1
ATOM 1236 N N . PHE A 1 162 ? -0.382 6.394 -0.700 1.00 94.69 162 PHE A N 1
ATOM 1237 C CA . PHE A 1 162 ? -0.982 5.124 -0.339 1.00 94.69 162 PHE A CA 1
ATOM 1238 C C . PHE A 1 162 ? -1.149 4.961 1.179 1.00 94.69 162 PHE A C 1
ATOM 1240 O O . PHE A 1 162 ? -2.215 4.547 1.635 1.00 94.69 162 PHE A O 1
ATOM 1247 N N . ALA A 1 163 ? -0.153 5.343 1.983 1.00 95.81 163 ALA A N 1
ATOM 1248 C CA . ALA A 1 163 ? -0.279 5.343 3.439 1.00 95.81 163 ALA A CA 1
ATOM 1249 C C . ALA A 1 163 ? -1.420 6.262 3.911 1.00 95.81 163 ALA A C 1
ATOM 1251 O O . ALA A 1 163 ? -2.200 5.874 4.787 1.00 95.81 163 ALA A O 1
ATOM 1252 N N . VAL A 1 164 ? -1.567 7.439 3.295 1.00 96.69 164 VAL A N 1
ATOM 1253 C CA . VAL A 1 164 ? -2.683 8.361 3.555 1.00 96.69 164 VAL A CA 1
ATOM 1254 C C . VAL A 1 164 ? -4.021 7.715 3.183 1.00 96.69 164 VAL A C 1
ATOM 1256 O O . VAL A 1 164 ? -4.950 7.757 3.990 1.00 96.69 164 VAL A O 1
ATOM 1259 N N . ILE A 1 165 ? -4.113 7.057 2.018 1.00 95.88 165 ILE A N 1
ATOM 1260 C CA . ILE A 1 165 ? -5.309 6.312 1.591 1.00 95.88 165 ILE A CA 1
ATOM 1261 C C . ILE A 1 165 ? -5.675 5.251 2.627 1.00 95.88 165 ILE A C 1
ATOM 1263 O O . ILE A 1 165 ? -6.838 5.172 3.005 1.00 95.88 165 ILE A O 1
ATOM 1267 N N . LEU A 1 166 ? -4.714 4.468 3.131 1.00 95.44 166 LEU A N 1
ATOM 1268 C CA . LEU A 1 166 ? -4.992 3.439 4.136 1.00 95.44 166 LEU A CA 1
ATOM 1269 C C . LEU A 1 166 ? -5.567 4.026 5.430 1.00 95.44 166 LEU A C 1
ATOM 1271 O O . LEU A 1 166 ? -6.568 3.512 5.930 1.00 95.44 166 LEU A O 1
ATOM 1275 N N . HIS A 1 167 ? -4.980 5.105 5.959 1.00 95.88 167 HIS A N 1
ATOM 1276 C CA . HIS A 1 167 ? -5.494 5.751 7.172 1.00 95.88 167 HIS A CA 1
ATOM 1277 C C . HIS A 1 167 ? -6.884 6.347 6.938 1.00 95.88 167 HIS A C 1
ATOM 1279 O O . HIS A 1 167 ? -7.805 6.108 7.718 1.00 95.88 167 HIS A O 1
ATOM 1285 N N . LEU A 1 168 ? -7.065 7.080 5.838 1.00 95.50 168 LEU A N 1
ATOM 1286 C CA . LEU A 1 168 ? -8.348 7.692 5.510 1.00 95.50 168 LEU A CA 1
ATOM 1287 C C . LEU A 1 168 ? -9.429 6.632 5.256 1.00 95.50 168 LEU A C 1
ATOM 1289 O O . LEU A 1 168 ? -10.571 6.794 5.676 1.00 95.50 168 LEU A O 1
ATO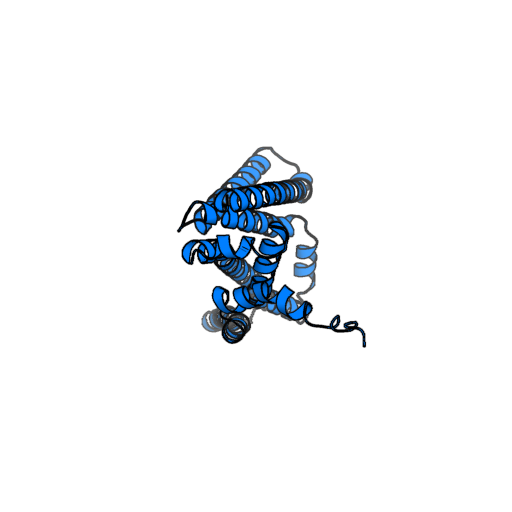M 1293 N N . GLN A 1 169 ? -9.071 5.512 4.632 1.00 95.25 169 GLN A N 1
ATOM 1294 C CA . GLN A 1 169 ? -9.975 4.395 4.398 1.00 95.25 169 GLN A CA 1
ATOM 1295 C C . GLN A 1 169 ? -10.409 3.724 5.704 1.00 95.25 169 GLN A C 1
ATOM 1297 O O . GLN A 1 169 ? -11.599 3.447 5.871 1.00 95.25 169 GLN A O 1
ATOM 1302 N N . VAL A 1 170 ? -9.480 3.470 6.632 1.00 94.31 170 VAL A N 1
ATOM 1303 C CA . VAL A 1 170 ? -9.810 2.930 7.962 1.00 94.31 170 VAL A CA 1
ATOM 1304 C C . VAL A 1 170 ? -10.728 3.900 8.700 1.00 94.31 170 VAL A C 1
ATOM 1306 O O . VAL A 1 170 ? -11.738 3.475 9.257 1.00 94.31 170 VAL A O 1
ATOM 1309 N N . LEU A 1 171 ? -10.450 5.201 8.630 1.00 95.31 171 LEU A N 1
ATOM 1310 C CA . LEU A 1 171 ? -11.304 6.225 9.217 1.00 95.31 171 LEU A CA 1
ATOM 1311 C C . LEU A 1 171 ? -12.719 6.204 8.602 1.00 95.31 171 LEU A C 1
ATOM 1313 O O . LEU A 1 171 ? -13.703 6.068 9.327 1.00 95.31 171 LEU A O 1
ATOM 1317 N N . PHE A 1 172 ? -12.845 6.223 7.272 1.00 94.56 172 PHE A N 1
ATOM 1318 C CA . PHE A 1 172 ? -14.137 6.146 6.579 1.00 94.56 172 PHE A CA 1
ATOM 1319 C C . PHE A 1 172 ? -14.894 4.842 6.805 1.00 94.56 172 PHE A C 1
ATOM 1321 O O . PHE A 1 172 ? -16.124 4.856 6.804 1.00 94.56 172 PHE A O 1
ATOM 1328 N N . SER A 1 173 ? -14.195 3.733 7.047 1.00 93.38 173 SER A N 1
ATOM 1329 C CA . SER A 1 173 ? -14.820 2.446 7.375 1.00 93.38 1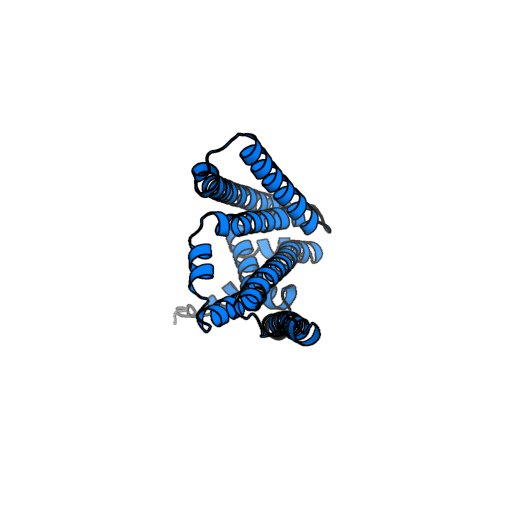73 SER A CA 1
ATOM 1330 C C . SER A 1 173 ? -15.632 2.479 8.677 1.00 93.38 173 SER A C 1
ATOM 1332 O O . SER A 1 173 ? -16.496 1.625 8.875 1.00 93.38 173 SER A O 1
ATOM 1334 N N . THR A 1 174 ? -15.400 3.482 9.538 1.00 91.38 174 THR A N 1
ATOM 1335 C CA . THR A 1 174 ? -16.183 3.703 10.766 1.00 91.38 174 THR A CA 1
ATOM 1336 C C . THR A 1 174 ? -17.502 4.443 10.533 1.00 91.38 174 THR A C 1
ATOM 1338 O O . THR A 1 174 ? -18.409 4.336 11.357 1.00 91.38 174 THR A O 1
ATOM 1341 N N . TRP A 1 175 ? -17.633 5.186 9.427 1.00 90.81 175 TRP A N 1
ATOM 1342 C CA . TRP A 1 175 ? -18.863 5.912 9.081 1.00 90.81 175 TRP A CA 1
ATOM 1343 C C . TRP A 1 175 ? -19.674 5.204 8.001 1.00 90.81 175 TRP A C 1
ATOM 1345 O O . TRP A 1 175 ? -20.901 5.175 8.069 1.00 90.81 175 TRP A O 1
ATOM 1355 N N . PHE A 1 176 ? -19.004 4.613 7.013 1.00 88.94 176 PHE A N 1
ATOM 1356 C CA . PHE A 1 176 ? -19.649 3.981 5.871 1.00 88.94 176 PHE A CA 1
ATOM 1357 C C . PHE A 1 176 ? -19.443 2.470 5.893 1.00 88.94 176 PHE A C 1
ATOM 1359 O O . PHE A 1 176 ? -18.318 1.977 5.946 1.00 88.94 176 PHE A O 1
ATOM 1366 N N . ARG A 1 177 ? -20.546 1.723 5.770 1.00 81.62 177 ARG A N 1
ATOM 1367 C CA . ARG A 1 177 ? -20.520 0.253 5.686 1.00 81.62 177 ARG A CA 1
ATOM 1368 C C . ARG A 1 177 ? -19.909 -0.255 4.375 1.00 81.62 177 ARG A C 1
ATOM 1370 O O . ARG A 1 177 ? -19.278 -1.306 4.358 1.00 81.62 177 ARG A O 1
ATOM 1377 N N . TYR A 1 178 ? -20.110 0.484 3.285 1.00 85.25 178 TYR A N 1
ATOM 1378 C CA . TYR A 1 178 ? -19.609 0.171 1.947 1.00 85.25 178 TYR A CA 1
ATOM 1379 C C . TYR A 1 178 ? -19.063 1.447 1.297 1.00 85.25 178 TYR A C 1
ATOM 1381 O O . TYR A 1 178 ? -19.536 2.540 1.593 1.00 85.25 178 TYR A O 1
ATOM 1389 N N . GLY A 1 179 ? -18.073 1.319 0.411 1.00 86.38 179 GLY A N 1
ATOM 1390 C CA . GLY A 1 179 ? -17.571 2.450 -0.382 1.00 86.38 179 GLY A CA 1
ATOM 1391 C C . GLY A 1 179 ? -16.473 3.306 0.267 1.00 86.38 179 GLY A C 1
ATOM 1392 O O . GLY A 1 179 ? -16.036 4.273 -0.349 1.00 86.38 179 GLY A O 1
ATOM 1393 N N . SER A 1 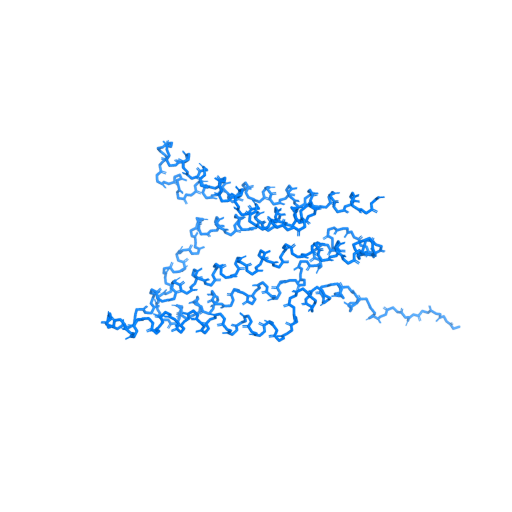180 ? -15.953 2.941 1.445 1.00 90.81 180 SER A N 1
ATOM 1394 C CA . SER A 1 180 ? -14.823 3.655 2.069 1.00 90.81 180 SER A CA 1
ATOM 1395 C C . SER A 1 180 ? -13.568 3.673 1.183 1.00 90.81 180 SER A C 1
ATOM 1397 O O . SER A 1 180 ? -12.881 4.688 1.104 1.00 90.81 180 SER A O 1
ATOM 1399 N N . MET A 1 181 ? -13.303 2.572 0.470 1.00 90.94 181 MET A N 1
ATOM 1400 C CA . MET A 1 181 ? -12.165 2.430 -0.445 1.00 90.94 181 MET A CA 1
ATOM 1401 C C . MET A 1 181 ? -12.203 3.415 -1.630 1.00 90.94 181 MET A C 1
ATOM 1403 O O . MET A 1 181 ? -11.254 4.195 -1.761 1.00 90.94 181 MET A O 1
ATOM 1407 N N . PRO A 1 182 ? -13.241 3.418 -2.499 1.00 92.62 182 PRO A N 1
ATOM 1408 C CA . PRO A 1 182 ? -13.279 4.341 -3.629 1.00 92.62 182 PRO A CA 1
ATOM 1409 C C . PRO A 1 182 ? -13.318 5.801 -3.175 1.00 92.62 182 PRO A C 1
ATOM 1411 O O . PRO A 1 182 ? -12.665 6.627 -3.801 1.00 92.62 182 PRO A O 1
ATOM 1414 N N . LEU A 1 183 ? -13.995 6.118 -2.062 1.00 94.00 183 LEU A N 1
ATOM 1415 C CA . LEU A 1 183 ? -14.054 7.485 -1.541 1.00 94.00 183 LEU A CA 1
ATOM 1416 C C . LEU A 1 183 ? -12.676 7.990 -1.083 1.00 94.00 183 LEU A C 1
ATOM 1418 O O . LEU A 1 183 ? -12.259 9.075 -1.481 1.00 94.00 183 LEU A O 1
ATOM 1422 N N . ALA A 1 184 ? -11.950 7.199 -0.284 1.00 94.31 184 ALA A N 1
ATOM 1423 C CA . ALA A 1 184 ? -10.610 7.569 0.175 1.00 94.31 184 ALA A CA 1
ATOM 1424 C C . ALA A 1 184 ? -9.636 7.722 -1.001 1.00 94.31 184 ALA A C 1
ATOM 1426 O O . ALA A 1 184 ? -8.891 8.698 -1.071 1.00 94.31 184 ALA A O 1
ATOM 1427 N N . THR A 1 185 ? -9.693 6.786 -1.953 1.00 93.06 185 THR A N 1
ATOM 1428 C CA . THR A 1 185 ? -8.851 6.818 -3.155 1.00 93.06 185 THR A CA 1
ATOM 1429 C C . THR A 1 185 ? -9.154 8.053 -4.000 1.00 93.06 185 THR A C 1
ATOM 1431 O O . THR A 1 185 ? -8.233 8.772 -4.371 1.00 93.06 185 THR A O 1
ATOM 1434 N N . PHE A 1 186 ? -10.433 8.346 -4.252 1.00 95.25 186 PHE A N 1
ATOM 1435 C CA . PHE A 1 186 ? -10.855 9.501 -5.042 1.00 95.25 186 PHE A CA 1
ATOM 1436 C C . PHE A 1 186 ? -10.378 10.820 -4.431 1.00 95.25 186 PHE A C 1
ATOM 1438 O O . PHE A 1 186 ? -9.806 11.643 -5.141 1.00 95.25 186 PHE A O 1
ATOM 1445 N N . ILE A 1 187 ? -10.559 11.010 -3.119 1.00 95.44 187 ILE A N 1
ATOM 1446 C CA . ILE A 1 187 ? -10.141 12.239 -2.432 1.00 95.44 187 ILE A CA 1
ATOM 1447 C C . ILE A 1 187 ? -8.626 12.422 -2.528 1.00 95.44 187 ILE A C 1
ATOM 1449 O O . ILE A 1 187 ? -8.169 13.480 -2.954 1.00 95.44 187 ILE A O 1
ATOM 1453 N N . VAL A 1 188 ? -7.844 11.397 -2.171 1.00 95.25 188 VAL A N 1
ATOM 1454 C CA . VAL A 1 188 ? -6.380 11.512 -2.172 1.00 95.25 188 VAL A CA 1
ATOM 1455 C C . VAL A 1 188 ? -5.857 11.724 -3.591 1.00 95.25 188 VAL A C 1
ATOM 1457 O O . VAL A 1 188 ? -5.101 12.663 -3.816 1.00 95.25 188 VAL A O 1
ATOM 1460 N N . VAL A 1 189 ? -6.303 10.933 -4.569 1.00 93.25 189 VAL A N 1
ATOM 1461 C CA . VAL A 1 189 ? -5.866 11.087 -5.967 1.00 93.25 189 VAL A CA 1
ATOM 1462 C C . VAL A 1 189 ? -6.219 12.474 -6.506 1.00 93.25 189 VAL A C 1
ATOM 1464 O O . VAL A 1 189 ? -5.367 13.119 -7.111 1.00 93.25 189 VAL A O 1
ATOM 1467 N N . THR A 1 190 ? -7.426 12.978 -6.232 1.00 94.31 190 THR A N 1
ATOM 1468 C CA . THR A 1 190 ? -7.846 14.318 -6.676 1.00 94.31 190 THR A CA 1
ATOM 1469 C C . THR A 1 190 ? -6.966 15.412 -6.074 1.00 94.31 190 THR A C 1
ATOM 1471 O O . THR A 1 190 ? -6.522 16.302 -6.796 1.00 94.31 190 THR A O 1
ATOM 1474 N N . VAL A 1 191 ? -6.665 15.337 -4.773 1.00 94.12 191 VAL A N 1
ATOM 1475 C CA . VAL A 1 191 ? -5.786 16.308 -4.102 1.00 94.12 191 VAL A CA 1
ATOM 1476 C C . VAL A 1 191 ? -4.373 16.263 -4.685 1.00 94.12 191 VAL A C 1
ATOM 1478 O O . VAL A 1 191 ? -3.808 17.314 -4.972 1.00 94.12 191 VAL A O 1
ATOM 1481 N N . TYR A 1 192 ? -3.812 15.075 -4.917 1.00 91.94 192 TYR A N 1
ATOM 1482 C CA . TYR A 1 192 ? -2.470 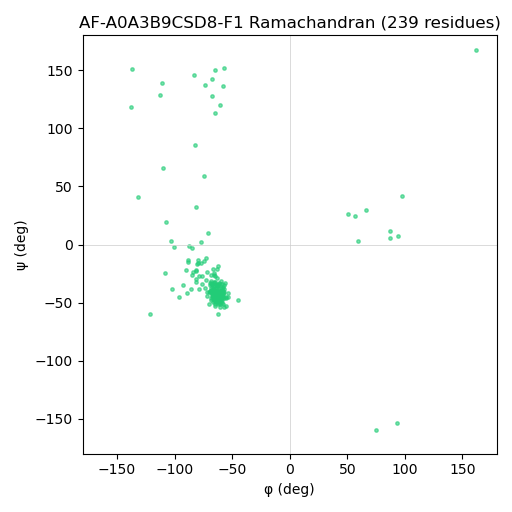14.949 -5.494 1.00 91.94 192 TYR A CA 1
ATOM 1483 C C . TYR A 1 192 ? -2.408 15.481 -6.923 1.00 91.94 192 TYR A C 1
ATOM 1485 O O . TYR A 1 192 ? -1.497 16.239 -7.243 1.00 91.94 192 TYR A O 1
ATOM 1493 N N . ILE A 1 193 ? -3.388 15.143 -7.767 1.00 91.56 193 ILE A N 1
ATOM 1494 C CA . ILE A 1 193 ? -3.468 15.676 -9.131 1.00 91.56 193 ILE A CA 1
ATOM 1495 C C . ILE A 1 193 ? -3.573 17.201 -9.091 1.00 91.56 193 ILE A C 1
ATOM 1497 O O . ILE A 1 193 ? -2.851 17.871 -9.821 1.00 91.56 193 ILE A O 1
ATOM 1501 N N . LEU A 1 194 ? -4.412 17.763 -8.217 1.00 91.81 194 LEU A N 1
ATOM 1502 C CA . LEU A 1 194 ? -4.550 19.211 -8.082 1.00 91.81 194 LEU A CA 1
ATOM 1503 C C . LEU A 1 194 ? -3.228 19.875 -7.675 1.00 91.81 194 LEU A C 1
ATOM 1505 O O . LEU A 1 194 ? -2.847 20.879 -8.271 1.00 91.81 194 LEU A O 1
ATOM 1509 N N . VAL A 1 195 ? -2.506 19.308 -6.703 1.00 90.75 195 VAL A N 1
ATOM 1510 C CA . VAL A 1 195 ? -1.199 19.831 -6.273 1.00 90.75 195 VAL A CA 1
ATOM 1511 C C . VAL A 1 195 ? -0.177 19.767 -7.409 1.00 90.75 195 VAL A C 1
ATOM 1513 O O . VAL A 1 195 ? 0.532 20.744 -7.638 1.00 90.75 195 VAL A O 1
ATOM 1516 N N . LEU A 1 196 ? -0.132 18.661 -8.158 1.00 88.69 196 LEU A N 1
ATOM 1517 C CA . LEU A 1 196 ? 0.756 18.516 -9.314 1.00 88.69 196 LEU A CA 1
ATOM 1518 C C . LEU A 1 196 ? 0.418 19.520 -10.426 1.00 88.69 196 LEU A C 1
ATOM 1520 O O . LEU A 1 196 ? 1.323 20.133 -10.986 1.00 88.69 196 LEU A O 1
ATOM 1524 N N . MET A 1 197 ? -0.869 19.733 -10.715 1.00 89.38 197 MET A N 1
ATOM 1525 C CA . MET A 1 197 ? -1.327 20.699 -11.722 1.00 89.38 197 MET A CA 1
ATOM 1526 C C . MET A 1 197 ? -0.989 22.137 -11.322 1.00 89.38 197 MET A C 1
ATOM 1528 O O . MET A 1 197 ? -0.490 22.903 -12.145 1.00 89.38 197 MET A O 1
ATOM 1532 N N . LEU A 1 198 ? -1.202 22.497 -10.053 1.00 88.56 198 LEU A N 1
ATOM 1533 C CA . LEU A 1 198 ? -0.833 23.813 -9.530 1.00 88.56 198 LEU A CA 1
ATOM 1534 C C . LEU A 1 198 ? 0.681 24.033 -9.612 1.00 88.56 198 LEU A C 1
ATOM 1536 O O . LEU A 1 198 ? 1.113 25.077 -10.099 1.00 88.56 198 LEU A O 1
ATOM 1540 N N . ALA A 1 199 ? 1.478 23.037 -9.217 1.00 86.94 199 ALA A N 1
ATOM 1541 C CA . ALA A 1 199 ? 2.934 23.103 -9.298 1.00 86.94 199 ALA A CA 1
ATOM 1542 C C . ALA A 1 199 ? 3.434 23.250 -10.747 1.00 86.94 199 ALA A C 1
ATOM 1544 O O . ALA A 1 199 ? 4.297 24.084 -11.012 1.00 86.94 199 ALA A O 1
ATOM 1545 N N . ALA A 1 200 ? 2.842 22.512 -11.693 1.00 85.62 200 ALA A N 1
ATOM 1546 C CA . ALA A 1 200 ? 3.176 22.613 -13.114 1.00 85.62 200 ALA A CA 1
ATOM 1547 C C . ALA A 1 200 ? 2.788 23.977 -13.718 1.00 85.62 200 ALA A C 1
ATOM 1549 O O . ALA A 1 200 ? 3.537 24.536 -14.515 1.00 85.62 200 ALA A O 1
ATOM 1550 N N . SER A 1 201 ? 1.643 24.542 -13.319 1.00 85.31 201 SER A N 1
ATOM 1551 C CA . SER A 1 201 ? 1.176 25.847 -13.812 1.00 85.31 201 SER A CA 1
ATOM 1552 C C . SER A 1 201 ? 1.981 27.038 -13.280 1.00 85.31 201 SER A C 1
ATOM 1554 O O . SER A 1 201 ? 2.020 28.088 -13.917 1.00 85.31 201 SER A O 1
ATOM 1556 N N . GLY A 1 202 ? 2.642 26.879 -12.130 1.00 77.56 202 GLY A N 1
ATOM 1557 C CA . GLY A 1 202 ? 3.399 27.938 -11.461 1.00 77.56 202 GLY A CA 1
ATOM 1558 C C . GLY A 1 202 ? 4.766 28.254 -12.074 1.00 77.56 202 GLY A C 1
ATOM 1559 O O . GLY A 1 202 ? 5.473 29.093 -11.526 1.00 77.56 202 GLY A O 1
ATOM 1560 N N . GLY A 1 203 ? 5.159 27.592 -13.170 1.00 70.94 203 GLY A N 1
ATOM 1561 C CA . GLY A 1 203 ? 6.460 27.809 -13.814 1.00 70.94 203 GLY A CA 1
ATOM 1562 C C . GLY A 1 203 ? 7.649 27.382 -12.948 1.00 70.94 203 GLY A C 1
ATOM 1563 O O . GLY A 1 203 ? 8.711 27.994 -13.027 1.00 70.94 203 GLY A O 1
ATOM 1564 N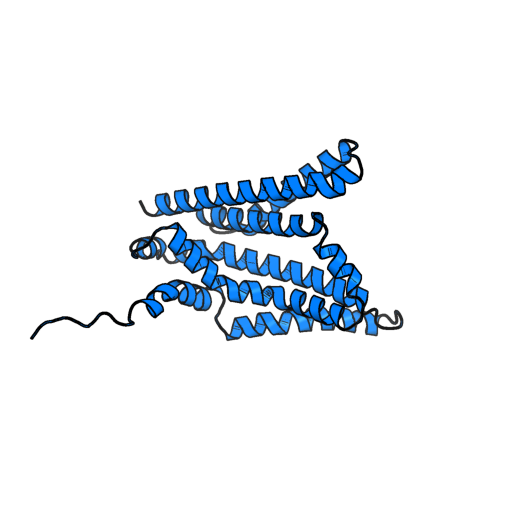 N . GLY A 1 204 ? 7.456 26.378 -12.085 1.00 67.81 204 GLY A N 1
ATOM 1565 C CA . GLY A 1 204 ? 8.502 25.881 -11.196 1.00 67.81 204 GLY A CA 1
ATOM 1566 C C . GLY A 1 204 ? 9.735 25.412 -11.969 1.00 67.81 204 GLY A C 1
ATOM 1567 O O . GLY A 1 204 ? 9.615 24.725 -12.983 1.00 67.81 204 GLY A O 1
ATOM 1568 N N . ASP A 1 205 ? 10.913 25.775 -11.466 1.00 81.50 205 ASP A N 1
ATOM 1569 C CA . ASP A 1 205 ? 12.193 25.288 -11.978 1.00 81.50 205 ASP A CA 1
ATOM 1570 C C . ASP A 1 205 ? 12.259 23.745 -11.931 1.00 81.50 205 ASP A C 1
ATOM 1572 O O . ASP A 1 205 ? 11.625 23.101 -11.084 1.00 81.50 205 ASP A O 1
ATOM 1576 N N . GLY A 1 206 ? 13.036 23.136 -12.829 1.00 81.94 206 GLY A N 1
ATOM 1577 C CA . GLY A 1 206 ? 13.172 21.681 -12.933 1.00 81.94 206 GLY A CA 1
ATOM 1578 C C . GLY A 1 206 ? 13.642 21.040 -11.623 1.00 81.94 206 GLY A C 1
ATOM 1579 O O . GLY A 1 206 ? 13.164 19.968 -11.246 1.00 81.94 206 GLY A O 1
ATOM 1580 N N . GLU A 1 207 ? 14.504 21.729 -10.870 1.00 84.75 207 GLU A N 1
ATOM 1581 C CA . GLU A 1 207 ? 14.959 21.275 -9.551 1.00 84.75 207 GLU A CA 1
ATOM 1582 C C . GLU A 1 207 ? 13.848 21.310 -8.490 1.00 84.75 207 GLU A C 1
ATOM 1584 O O . GLU A 1 207 ? 13.739 20.393 -7.667 1.00 84.75 207 GLU A O 1
ATOM 1589 N N . PHE A 1 208 ? 12.972 22.320 -8.532 1.00 87.12 208 PHE A N 1
ATOM 1590 C CA . PHE A 1 208 ? 11.834 22.417 -7.616 1.00 87.12 208 PHE A CA 1
ATOM 1591 C C . PHE A 1 208 ? 10.881 21.229 -7.794 1.00 87.12 208 PHE A C 1
ATOM 1593 O O . PHE A 1 208 ? 10.481 20.599 -6.810 1.00 87.12 208 PHE A O 1
ATOM 1600 N N . MET A 1 209 ? 10.569 20.883 -9.046 1.00 86.25 209 MET A N 1
ATOM 1601 C CA . MET A 1 209 ? 9.683 19.761 -9.371 1.00 86.25 209 MET A CA 1
ATOM 1602 C C . MET A 1 209 ? 10.305 18.403 -9.026 1.00 86.25 209 MET A C 1
ATOM 1604 O O . MET A 1 209 ? 9.584 17.490 -8.625 1.00 86.25 209 MET A O 1
ATOM 1608 N N . ARG A 1 210 ? 11.634 18.265 -9.139 1.00 86.69 210 ARG A N 1
ATOM 1609 C CA . ARG A 1 210 ? 12.337 16.997 -8.888 1.00 86.69 210 ARG A CA 1
ATOM 1610 C C . ARG A 1 210 ? 12.599 16.723 -7.404 1.00 86.69 210 ARG A C 1
ATOM 1612 O O . ARG A 1 210 ? 12.598 15.561 -7.002 1.00 86.69 210 ARG A O 1
ATOM 1619 N N . ILE A 1 211 ? 12.823 17.757 -6.587 1.00 88.94 211 ILE A N 1
ATOM 1620 C CA . ILE A 1 211 ? 13.271 17.589 -5.191 1.00 88.94 211 ILE A CA 1
ATOM 1621 C C . ILE A 1 211 ? 12.290 18.210 -4.194 1.00 88.94 211 ILE A C 1
ATOM 1623 O O . ILE A 1 211 ? 11.746 17.507 -3.339 1.00 88.94 211 ILE A O 1
ATOM 1627 N N . ALA A 1 212 ? 12.051 19.520 -4.286 1.00 91.38 212 ALA A N 1
ATOM 1628 C CA . ALA A 1 212 ? 11.306 20.255 -3.263 1.00 91.38 212 ALA A CA 1
ATOM 1629 C C . ALA A 1 212 ? 9.838 19.808 -3.175 1.00 91.38 212 ALA A C 1
ATOM 1631 O O . ALA A 1 212 ? 9.323 19.581 -2.077 1.00 91.38 212 ALA A O 1
ATOM 1632 N N . LEU A 1 213 ? 9.179 19.633 -4.324 1.00 91.81 213 LEU A N 1
ATOM 1633 C CA . LEU A 1 213 ? 7.782 19.214 -4.386 1.00 91.81 213 LEU A CA 1
ATOM 1634 C C . LEU A 1 213 ? 7.568 17.792 -3.822 1.00 91.81 213 LEU A C 1
ATOM 1636 O O . LEU A 1 213 ? 6.733 17.652 -2.921 1.00 91.81 213 LEU A O 1
ATOM 1640 N N . PRO A 1 214 ? 8.313 16.747 -4.245 1.00 93.50 214 PRO A N 1
ATOM 1641 C CA . PRO A 1 214 ? 8.218 15.422 -3.636 1.00 93.50 214 PRO A CA 1
ATOM 1642 C C . PRO A 1 214 ? 8.446 15.430 -2.126 1.00 93.50 214 PRO A C 1
ATOM 1644 O O . PRO A 1 214 ? 7.658 14.840 -1.391 1.00 93.50 214 PRO A O 1
ATOM 1647 N N . LEU A 1 215 ? 9.467 16.140 -1.636 1.00 93.81 215 LEU A N 1
ATOM 1648 C CA . LEU A 1 215 ? 9.737 16.230 -0.198 1.00 93.81 215 LEU A CA 1
ATOM 1649 C C . LEU A 1 215 ? 8.586 16.905 0.561 1.00 93.81 215 LEU A C 1
ATOM 1651 O O . LEU A 1 215 ? 8.161 16.404 1.603 1.00 93.81 215 LEU A O 1
ATOM 1655 N N . GLY A 1 216 ? 8.029 17.995 0.026 1.00 93.62 216 GLY A N 1
ATOM 1656 C CA . GLY A 1 216 ? 6.855 18.658 0.600 1.00 93.62 216 GLY A CA 1
ATOM 1657 C C . GLY A 1 216 ? 5.622 17.748 0.641 1.00 93.62 216 GLY A C 1
ATOM 1658 O O . GLY A 1 216 ? 4.901 17.704 1.644 1.00 93.62 216 GLY A O 1
ATOM 1659 N N . LEU A 1 217 ? 5.409 16.951 -0.409 1.00 95.06 217 LEU A N 1
ATOM 1660 C CA . LEU A 1 217 ? 4.355 15.937 -0.444 1.00 95.06 217 LEU A CA 1
ATOM 1661 C C . LEU A 1 217 ? 4.595 14.837 0.596 1.00 95.06 217 LEU A C 1
ATOM 1663 O O . LEU A 1 217 ? 3.662 14.468 1.304 1.00 95.06 217 LEU A O 1
ATOM 1667 N N . LEU A 1 218 ? 5.826 14.352 0.764 1.00 95.75 218 LEU A N 1
ATOM 1668 C CA . LEU A 1 218 ? 6.158 13.355 1.789 1.00 95.75 218 LEU A CA 1
ATOM 1669 C C . LEU A 1 218 ? 5.889 13.890 3.203 1.00 95.75 218 LEU A C 1
ATOM 1671 O O . LEU A 1 218 ? 5.207 13.237 3.995 1.00 95.75 218 LEU A O 1
ATOM 1675 N N . VAL A 1 219 ? 6.349 15.105 3.512 1.00 96.56 219 VAL A N 1
ATOM 1676 C CA . VAL A 1 219 ? 6.125 15.732 4.824 1.00 96.56 219 VAL A CA 1
ATOM 1677 C C . VAL A 1 219 ? 4.631 15.942 5.078 1.00 96.56 219 VAL A C 1
ATOM 1679 O O . VAL A 1 219 ? 4.121 15.525 6.117 1.00 96.56 219 VAL A O 1
ATOM 1682 N N . SER A 1 220 ? 3.890 16.504 4.123 1.00 96.00 220 SER A N 1
ATOM 1683 C CA . SER A 1 220 ? 2.443 16.711 4.287 1.00 96.00 220 SER A CA 1
ATOM 1684 C C . SER A 1 220 ? 1.668 15.392 4.427 1.00 96.00 220 SER A C 1
ATOM 1686 O O . SER A 1 220 ? 0.76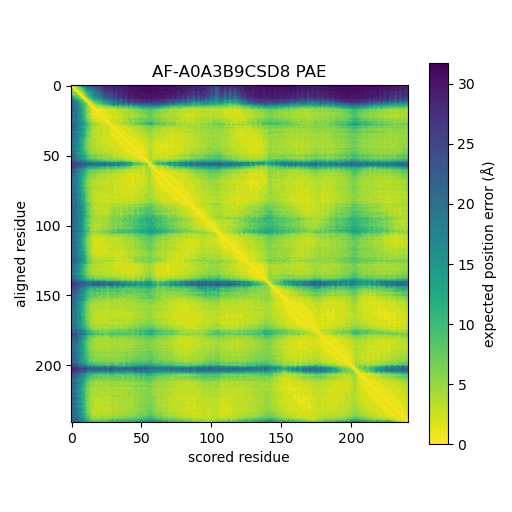2 15.305 5.255 1.00 96.00 220 SER A O 1
ATOM 1688 N N . SER A 1 221 ? 2.078 14.334 3.720 1.00 96.56 221 SER A N 1
ATOM 1689 C CA . SER A 1 221 ? 1.502 12.987 3.851 1.00 96.56 221 SER A CA 1
ATOM 1690 C C . SER A 1 221 ? 1.706 12.399 5.242 1.00 96.56 221 SER A C 1
ATOM 1692 O O . SER A 1 221 ? 0.782 11.824 5.816 1.00 96.56 221 SER A O 1
ATOM 1694 N N . THR A 1 222 ? 2.910 12.539 5.807 1.00 96.00 222 THR A N 1
ATOM 1695 C CA . THR A 1 222 ? 3.204 12.023 7.155 1.00 96.00 222 THR A CA 1
ATOM 1696 C C . THR A 1 222 ? 2.398 12.757 8.224 1.00 96.00 222 THR A C 1
ATOM 1698 O O . THR A 1 222 ? 1.830 12.115 9.111 1.00 96.00 222 THR A O 1
ATOM 1701 N N . LEU A 1 223 ? 2.254 14.081 8.097 1.00 97.31 223 LEU A N 1
ATOM 1702 C CA . LEU A 1 223 ? 1.380 14.879 8.957 1.00 97.31 223 LEU A CA 1
ATOM 1703 C C . LEU A 1 223 ? -0.085 14.448 8.818 1.00 97.31 223 LEU A C 1
ATOM 1705 O O . LEU A 1 223 ? -0.748 14.219 9.830 1.00 97.31 223 LEU A O 1
ATOM 1709 N N . ALA A 1 224 ? -0.576 14.262 7.590 1.00 96.81 224 ALA A N 1
ATOM 1710 C CA . ALA A 1 224 ? -1.931 13.777 7.338 1.00 96.81 224 ALA A CA 1
ATOM 1711 C C . ALA A 1 224 ? -2.170 12.395 7.970 1.00 96.81 224 ALA A C 1
ATOM 1713 O O . ALA A 1 224 ? -3.175 12.202 8.653 1.00 96.81 224 ALA A O 1
ATOM 1714 N N . CYS A 1 225 ? -1.225 11.456 7.833 1.00 96.81 225 CYS A N 1
ATOM 1715 C CA . CYS A 1 225 ? -1.307 10.144 8.481 1.00 96.81 225 CYS A CA 1
ATOM 1716 C C . CYS A 1 225 ? -1.393 10.267 10.008 1.00 96.81 225 CYS A C 1
ATOM 1718 O O . CYS A 1 225 ? -2.242 9.627 10.625 1.00 96.81 225 CYS A O 1
ATOM 1720 N N . ALA A 1 226 ? -0.570 11.119 10.627 1.00 96.56 226 ALA A N 1
ATOM 1721 C CA . ALA A 1 226 ? -0.601 11.334 12.073 1.00 96.56 226 ALA A CA 1
ATOM 1722 C C . ALA A 1 226 ? -1.942 11.925 12.549 1.00 96.56 226 ALA A C 1
ATOM 1724 O O . ALA A 1 226 ? -2.479 11.502 13.578 1.00 96.56 226 ALA A O 1
ATOM 1725 N N . LEU A 1 227 ? -2.507 12.874 11.795 1.00 97.12 227 LEU A N 1
ATOM 1726 C CA . LEU A 1 227 ? -3.820 13.460 12.079 1.00 97.12 227 LEU A CA 1
ATOM 1727 C C . LEU A 1 227 ? -4.940 12.424 11.938 1.00 97.12 227 LEU A C 1
ATOM 1729 O O . LEU A 1 227 ? -5.765 12.291 12.844 1.00 97.12 227 LEU A O 1
ATOM 1733 N N . PHE A 1 228 ? -4.940 11.642 10.857 1.00 96.69 228 PHE A N 1
ATOM 1734 C CA . PHE A 1 228 ? -5.927 10.583 10.656 1.00 96.69 228 PHE A CA 1
ATOM 1735 C C . PHE A 1 228 ? -5.808 9.480 11.703 1.00 96.69 228 PHE A C 1
ATOM 1737 O O . PHE A 1 228 ? -6.829 9.035 12.214 1.00 96.69 228 PHE A O 1
ATOM 1744 N N . GLN A 1 229 ? -4.598 9.102 12.115 1.00 95.38 229 GLN A N 1
ATOM 1745 C CA . GLN A 1 229 ? -4.408 8.132 13.191 1.00 95.38 229 GLN A CA 1
ATOM 1746 C C . GLN A 1 229 ? -5.030 8.611 14.509 1.00 95.38 229 GLN A C 1
ATOM 1748 O O . GLN A 1 229 ? -5.707 7.841 15.192 1.00 95.38 229 GLN A O 1
ATOM 1753 N N . ARG A 1 230 ? -4.859 9.893 14.859 1.00 95.62 230 ARG A N 1
ATOM 1754 C CA . ARG A 1 230 ? -5.516 10.487 16.037 1.00 95.62 230 ARG A CA 1
ATOM 1755 C C . ARG A 1 230 ? -7.038 10.491 15.895 1.00 95.62 230 ARG A C 1
ATOM 1757 O O . ARG A 1 230 ? -7.725 10.138 16.852 1.00 95.62 230 ARG A O 1
ATOM 1764 N N . ALA A 1 231 ? -7.555 10.836 14.715 1.00 96.50 231 ALA A N 1
ATOM 1765 C CA . ALA A 1 231 ? -8.989 10.827 14.434 1.00 96.50 231 ALA A CA 1
ATOM 1766 C C . ALA A 1 231 ? -9.595 9.417 14.535 1.00 96.50 231 ALA A C 1
ATOM 1768 O O . ALA A 1 231 ? -10.660 9.259 15.126 1.00 96.50 231 ALA A O 1
ATOM 1769 N N . ILE A 1 232 ? -8.898 8.387 14.037 1.00 94.94 232 ILE A N 1
ATOM 1770 C CA . ILE A 1 232 ? -9.318 6.982 14.158 1.00 94.94 232 ILE A CA 1
ATOM 1771 C C . ILE A 1 232 ? -9.427 6.597 15.633 1.00 94.94 232 ILE A C 1
ATOM 1773 O O . ILE A 1 232 ? -10.447 6.056 16.044 1.00 94.94 232 ILE A O 1
ATOM 1777 N N . ILE A 1 233 ? -8.407 6.898 16.444 1.00 94.25 233 ILE A N 1
ATOM 1778 C CA . ILE A 1 233 ? -8.410 6.561 17.876 1.00 94.25 233 ILE A CA 1
ATOM 1779 C C . ILE A 1 233 ? -9.564 7.265 18.599 1.00 94.25 233 ILE A C 1
ATOM 1781 O O . ILE A 1 233 ? -10.297 6.620 19.346 1.00 94.25 233 ILE A O 1
ATOM 1785 N N . ALA A 1 234 ? -9.747 8.567 18.361 1.00 94.62 234 ALA A N 1
ATOM 1786 C CA . ALA A 1 234 ? -10.840 9.331 18.957 1.00 94.62 234 ALA A CA 1
ATOM 1787 C C . ALA A 1 234 ? -12.207 8.742 18.579 1.00 94.62 234 ALA A C 1
ATOM 1789 O O . ALA A 1 234 ? -13.046 8.524 19.450 1.00 94.62 234 ALA A O 1
ATOM 1790 N N . ARG A 1 235 ? -12.392 8.404 17.298 1.00 94.00 235 ARG A N 1
ATOM 1791 C CA . ARG A 1 235 ? -13.637 7.826 16.794 1.00 94.00 235 ARG A CA 1
ATOM 1792 C C . ARG A 1 235 ? -13.914 6.440 17.363 1.00 94.00 235 ARG A C 1
ATOM 1794 O O . ARG A 1 235 ? -15.048 6.132 17.707 1.00 94.00 235 ARG A O 1
ATOM 1801 N N . VAL A 1 236 ? -12.892 5.598 17.472 1.00 91.88 236 VAL A N 1
ATOM 1802 C CA . VAL A 1 236 ? -13.027 4.263 18.064 1.00 91.88 236 VAL A CA 1
ATOM 1803 C C . VAL A 1 236 ? -13.423 4.361 19.538 1.00 91.88 236 VAL A C 1
ATOM 1805 O O . VAL A 1 236 ? -14.281 3.600 19.970 1.00 91.88 236 VAL A O 1
ATOM 1808 N N . ASN A 1 237 ? -12.863 5.313 20.289 1.00 91.25 237 ASN A N 1
ATOM 1809 C CA . ASN A 1 237 ? -13.247 5.535 21.685 1.00 91.25 237 ASN A CA 1
ATOM 1810 C C . ASN A 1 237 ? -14.704 6.020 21.814 1.00 91.25 237 ASN A C 1
ATOM 1812 O O . ASN A 1 237 ? -15.417 5.547 22.692 1.00 91.25 237 ASN A O 1
ATOM 1816 N N . GLU A 1 238 ? -15.159 6.909 20.924 1.00 91.81 238 GLU A N 1
ATOM 1817 C CA . GLU A 1 238 ? -16.549 7.399 20.882 1.00 91.81 238 GLU A CA 1
ATOM 1818 C C . GLU A 1 238 ? -17.564 6.283 20.582 1.00 91.81 238 GLU A C 1
ATOM 1820 O O . GLU A 1 238 ? -18.670 6.288 21.103 1.00 91.81 238 GLU A O 1
ATOM 1825 N N . LEU A 1 239 ? -17.200 5.297 19.756 1.00 88.25 239 LEU A N 1
ATOM 1826 C CA . LEU A 1 239 ? -18.080 4.166 19.428 1.00 88.25 239 LEU A CA 1
ATOM 1827 C C . LEU A 1 239 ? -18.256 3.163 20.580 1.00 88.25 239 LEU A C 1
ATOM 1829 O O . LEU A 1 239 ? -19.071 2.247 20.471 1.00 88.25 239 LEU A O 1
ATOM 1833 N N . VAL A 1 240 ? -17.444 3.281 21.629 1.00 83.81 240 VAL A N 1
ATOM 1834 C CA . VAL A 1 240 ? -17.373 2.326 22.744 1.00 83.81 240 VAL A CA 1
ATOM 1835 C C . VAL A 1 240 ? -17.976 2.913 24.022 1.00 83.81 240 VAL A C 1
ATOM 1837 O O . VAL A 1 240 ? -18.411 2.141 24.877 1.00 83.81 240 VAL A O 1
ATOM 1840 N N . SER A 1 241 ? -18.004 4.245 24.148 1.00 81.88 241 SER A N 1
ATOM 1841 C CA . SER A 1 241 ? -18.688 4.981 25.221 1.00 81.88 241 SER A CA 1
ATOM 1842 C C . SER A 1 241 ? -20.201 4.975 25.046 1.00 81.88 241 SER A C 1
ATOM 1844 O O . SER A 1 241 ? -20.897 4.757 26.059 1.00 81.88 241 SER A O 1
#

Secondary structure (DSSP, 8-state):
-------SSSHHHHHTHHHHHHIIIII-HHHHHHHHHHHHHHHHHHHHHHHHHHTT-SS--HHHHHHHHHHHHHHHHHHHHHHHHHHHHHHHHHTT-HHHHHTSSS-HHHHHHHHHHHHHHHHHHHTHHHHHHHHHHHHTTTHHHHHHHHHSHHHHHHHHHHHHHHHHHHHHHTT-SS-HHHHHHHHHHHHHHHHHHHHHHTT--HHIIIIIHHHHHHHHHHHHHHHHHHHHHHHHHHTT-

pLDDT: mean 87.32, std 11.16, range [41.06, 97.31]

Solvent-accessible surface area (backbone atoms only — not comparable to full-atom values): 12855 Å² total; per-residue (Å²): 137,77,99,71,85,92,81,80,84,73,64,71,67,63,74,42,44,56,16,51,49,35,20,43,73,76,57,52,32,71,67,45,34,50,49,42,43,51,49,56,38,52,53,50,52,49,51,55,53,49,49,46,67,76,61,73,77,63,79,84,57,61,59,64,48,28,57,51,39,24,54,54,16,48,52,46,19,51,54,48,37,46,61,50,43,39,41,62,58,38,52,33,58,73,69,64,42,50,59,65,59,66,71,46,96,71,54,72,70,58,54,53,48,37,41,53,58,17,45,42,66,53,32,52,22,30,34,34,27,26,54,50,21,52,53,53,27,53,72,67,75,52,36,64,63,60,54,53,48,71,67,39,55,55,62,51,36,62,57,35,52,48,51,33,31,45,38,45,12,42,44,35,22,75,78,32,96,69,63,23,61,62,51,25,46,51,54,53,51,50,53,52,51,50,53,52,51,52,50,65,73,66,69,60,53,74,63,43,65,55,48,56,47,27,50,52,50,41,54,52,30,54,52,49,34,55,51,38,51,51,50,38,53,54,51,55,52,62,76,63,110

Radius of gyration: 21.92 Å; Cα contacts (8 Å, |Δi|>4): 209; chains: 1; bounding box: 43×52×85 Å

Sequence (241 aa):
KSVRDRKTSGGRVHQQALAWKTYQHITGGTIWLGIRIVVPPLVIYGTLIGGQILSDFGPIEWQATHITAFWLGGLLFFFNATRLSGRLLTSEMSEKTLASLMLLPGSTPELLLKMALGLLPAIVAGGSTMMISTFCSMATDSSFELLELLIEPAFYVPWAAFAVILHLQVLFSTWFRYGSMPLATFIVVTVYILVLMLAASGGGDGEFMRIALPLGLLVSSTLACALFQRAIIARVNELVS